Protein AF-A0A0H3MCR2-F1 (afdb_monomer)

Solvent-accessible surface area (backbone atoms only — not comparable to full-atom values): 17243 Å² total; per-residue (Å²): 108,69,68,57,48,56,52,48,44,42,72,76,43,46,87,84,36,50,66,71,59,47,30,53,50,47,30,53,44,28,32,31,41,16,11,50,4,45,40,29,58,51,33,76,79,52,77,67,32,35,26,46,19,29,37,29,34,61,28,56,76,67,43,48,93,57,34,78,59,40,45,67,66,28,30,58,78,34,63,92,38,93,69,8,50,68,62,37,42,48,54,60,54,38,57,33,34,38,91,46,32,64,62,45,52,50,49,11,40,48,26,21,60,78,39,1,49,59,47,41,53,52,51,53,51,51,48,34,65,70,78,29,40,51,81,75,46,64,31,65,88,55,40,50,44,34,55,51,21,46,51,47,50,50,51,50,60,50,49,49,53,52,52,30,47,74,71,70,47,41,61,60,55,53,51,25,48,53,52,25,33,54,55,41,58,50,52,74,45,54,38,44,62,84,83,60,86,69,94,64,67,84,56,94,88,61,59,65,62,57,54,46,48,73,54,31,30,29,33,28,75,83,78,44,67,77,61,16,26,30,61,49,40,36,35,19,42,30,33,41,41,52,70,46,63,83,62,43,37,55,66,52,23,54,73,45,36,66,61,52,46,59,53,36,46,77,74,72,46,80,82,73,78,62,42,37,41,76,84,51,38,45,60,53,49,45,48,56,72,44,66,37,75,13,53,63,26,59,78,65,70,46,54,74,68,54,36,67,68,30,70,66,42,48,49,50,45,52,52,48,30,51,32,8,39,69,32,46,63,56,96

Radius of gyration: 20.34 Å; Cα contacts (8 Å, |Δi|>4): 473; chains: 1; bounding box: 60×52×55 Å

InterPro domains:
  IPR005804 Fatty acid desaturase domain [PF00487] (14-245)

Secondary structure (DSSP, 8-state):
-HHHHHHHHHHH-TTTS-HHHHHHHHHHHHHHHHHHHHHHHHS---TTHHHHGGGGGGGSS--HHHHHHHIIIIITTSTTSTT-HHHHHHHTGGGS-HHHHHHHHHHHHHHIIIIIHHHHHHHHHHHHHHH-HHHHHSSHHHHHHHHHHHHHHHHHHHHHHHHHHHTT-HHHHHHHHHHHHHHHHHHHHHTB-TTS----S--TTS-HHHHHHHHB--EESSS-HHHHHHHTTT-TTHHHHHHSGGG--HHHHHHHHHHHHHHHHHTT---PPPEEIIIIIHHHHIIIIIHSPPHHHHHTT--HHHHHH-HHHHHHHHHHHHHHHTT----

Organism: Mycobacterium bovis (strain BCG / Pasteur 1173P2) (NCBI:txid410289)

Structure (mmCIF, N/CA/C/O backbone):
data_AF-A0A0H3MCR2-F1
#
_entry.id   AF-A0A0H3MCR2-F1
#
loop_
_atom_site.group_PDB
_atom_site.id
_atom_site.type_symbol
_atom_site.label_atom_id
_atom_site.label_alt_id
_atom_site.label_comp_id
_atom_site.label_asym_id
_atom_site.label_entity_id
_atom_site.label_seq_id
_atom_site.pdbx_PDB_ins_code
_atom_site.Cartn_x
_atom_site.Cartn_y
_atom_site.Cartn_z
_atom_site.occupancy
_atom_site.B_iso_or_equiv
_atom_site.auth_seq_id
_atom_site.auth_comp_id
_atom_site.auth_asym_id
_atom_site.auth_atom_id
_atom_site.pdbx_PDB_model_num
ATOM 1 N N . MET A 1 1 ? -14.294 11.089 -7.347 1.00 86.12 1 MET A N 1
ATOM 2 C CA . MET A 1 1 ? -15.773 11.054 -7.261 1.00 86.12 1 MET A CA 1
ATOM 3 C C . MET A 1 1 ? -16.285 9.682 -6.833 1.00 86.12 1 MET A C 1
ATOM 5 O O . MET A 1 1 ? -16.858 9.620 -5.757 1.00 86.12 1 MET A O 1
ATOM 9 N N . GLY A 1 2 ? -16.017 8.593 -7.571 1.00 93.31 2 GLY A N 1
ATOM 10 C CA . GLY A 1 2 ? -16.487 7.239 -7.202 1.00 93.31 2 GLY A CA 1
ATOM 11 C C . GLY A 1 2 ? -16.159 6.812 -5.763 1.00 93.31 2 GLY A C 1
ATOM 12 O O . GLY A 1 2 ? -17.029 6.326 -5.055 1.00 93.31 2 GLY A O 1
ATOM 13 N N . TYR A 1 3 ? -14.947 7.118 -5.292 1.00 95.06 3 TYR A N 1
ATOM 14 C CA . TYR A 1 3 ? -14.517 6.923 -3.901 1.00 95.06 3 TYR A CA 1
ATOM 15 C C . TYR A 1 3 ? -15.464 7.510 -2.841 1.00 95.06 3 TYR A C 1
ATOM 17 O O . TYR A 1 3 ? -15.784 6.845 -1.861 1.00 95.06 3 TYR A O 1
ATOM 25 N N . PHE A 1 4 ? -15.936 8.742 -3.037 1.00 96.31 4 PHE A N 1
ATOM 26 C CA . PHE A 1 4 ? -16.872 9.382 -2.110 1.00 96.31 4 PHE A CA 1
ATOM 27 C C . PHE A 1 4 ? -18.298 8.873 -2.311 1.00 96.31 4 PHE A C 1
ATOM 29 O O . PHE A 1 4 ? -19.017 8.690 -1.337 1.00 96.31 4 PHE A O 1
ATOM 36 N N . ALA A 1 5 ? -18.695 8.602 -3.558 1.00 95.69 5 ALA A N 1
ATOM 37 C CA . ALA A 1 5 ? -20.024 8.088 -3.871 1.00 95.69 5 ALA A CA 1
ATOM 38 C C . ALA A 1 5 ? -20.275 6.716 -3.225 1.00 95.69 5 ALA A C 1
ATOM 40 O O . ALA A 1 5 ? -21.316 6.526 -2.610 1.00 95.69 5 ALA A O 1
ATOM 41 N N . VAL A 1 6 ? -19.313 5.788 -3.286 1.00 96.44 6 VAL A N 1
ATOM 42 C CA . VAL A 1 6 ? -19.439 4.456 -2.660 1.00 96.44 6 VAL A CA 1
ATOM 43 C C . VAL A 1 6 ? -19.588 4.556 -1.142 1.00 96.44 6 VAL A C 1
ATOM 45 O O . VAL A 1 6 ? -20.432 3.873 -0.564 1.00 96.44 6 VAL A O 1
ATOM 48 N N . GLN A 1 7 ? -18.820 5.438 -0.498 1.00 96.00 7 GLN A N 1
ATOM 49 C CA . GLN A 1 7 ? -18.954 5.704 0.936 1.00 96.00 7 GLN A CA 1
ATOM 50 C C . GLN A 1 7 ? -20.302 6.350 1.273 1.00 96.00 7 GLN A C 1
ATOM 52 O O . GLN A 1 7 ? -20.968 5.913 2.205 1.00 96.00 7 GLN A O 1
ATOM 57 N N . GLY A 1 8 ? -20.735 7.338 0.486 1.00 95.00 8 GLY A N 1
ATOM 58 C CA . GLY A 1 8 ? -22.023 8.004 0.662 1.00 95.00 8 GLY A CA 1
ATOM 59 C C . GLY A 1 8 ? -23.205 7.047 0.520 1.00 95.00 8 GLY A C 1
ATOM 60 O O . GLY A 1 8 ? -24.064 7.025 1.391 1.00 95.00 8 GLY A O 1
ATOM 61 N N . VAL A 1 9 ? -23.217 6.202 -0.518 1.00 94.94 9 VAL A N 1
ATOM 62 C CA . VAL A 1 9 ? -24.255 5.173 -0.698 1.00 94.94 9 VAL A CA 1
ATOM 63 C C . VAL A 1 9 ? -24.275 4.227 0.499 1.00 94.94 9 VAL A C 1
ATOM 65 O O . VAL A 1 9 ? -25.346 3.969 1.034 1.00 94.94 9 VAL A O 1
ATOM 68 N N . ARG A 1 10 ? -23.108 3.760 0.970 1.00 95.31 10 ARG A N 1
ATOM 69 C CA . ARG A 1 10 ? -23.047 2.868 2.134 1.00 95.31 10 ARG A CA 1
ATOM 70 C C . ARG A 1 10 ? -23.610 3.511 3.403 1.00 95.31 10 ARG A C 1
ATOM 72 O O . ARG A 1 10 ? -24.287 2.823 4.154 1.00 95.31 10 ARG A O 1
ATOM 79 N N . LEU A 1 11 ? -23.322 4.790 3.635 1.00 94.94 11 LEU A N 1
ATOM 80 C CA . LEU A 1 11 ? -23.749 5.508 4.837 1.00 94.94 11 LEU A CA 1
ATOM 81 C C . LEU A 1 11 ? -25.223 5.937 4.796 1.00 94.94 11 LEU A C 1
ATOM 83 O O . LEU A 1 11 ? -25.862 5.983 5.841 1.00 94.94 11 LEU A O 1
ATOM 87 N N . VAL A 1 12 ? -25.754 6.277 3.618 1.00 94.81 12 VAL A N 1
ATOM 88 C CA . VAL A 1 12 ? -27.124 6.802 3.462 1.00 94.81 12 VAL A CA 1
ATOM 89 C C . VAL A 1 12 ? -28.137 5.687 3.228 1.00 94.81 12 VAL A C 1
ATOM 91 O O . VAL A 1 12 ? -29.220 5.724 3.799 1.00 94.81 12 VAL A O 1
ATOM 94 N N . GLU A 1 13 ? -27.791 4.697 2.405 1.00 92.06 13 GLU A N 1
ATOM 95 C CA . GLU A 1 13 ? -28.689 3.604 2.032 1.00 92.06 13 GLU A CA 1
ATOM 96 C C . GLU A 1 13 ? -27.943 2.254 2.059 1.00 92.06 13 GLU A C 1
ATOM 98 O O . GLU A 1 13 ? -27.587 1.692 1.014 1.00 92.06 13 GLU A O 1
ATOM 103 N N . PRO A 1 14 ? -27.680 1.696 3.260 1.00 88.19 14 PRO A N 1
ATOM 104 C CA . PRO A 1 14 ? -26.921 0.455 3.412 1.00 88.19 14 PRO A CA 1
ATOM 105 C C . PRO A 1 14 ? -27.537 -0.743 2.678 1.00 88.19 14 PRO A C 1
ATOM 107 O O . PRO A 1 14 ? -26.818 -1.694 2.367 1.00 88.19 14 PRO A O 1
ATOM 110 N N . SER A 1 15 ? -28.849 -0.719 2.403 1.00 89.25 15 SER A N 1
ATOM 111 C CA . SER A 1 15 ? -29.549 -1.807 1.711 1.00 89.25 15 SER A CA 1
ATOM 112 C C . SER A 1 15 ? -29.157 -1.926 0.232 1.00 89.25 15 SER A C 1
ATOM 114 O O . SER A 1 15 ? -29.161 -3.028 -0.314 1.00 89.25 15 SER A O 1
ATOM 116 N N . TRP A 1 16 ? -28.738 -0.823 -0.400 1.00 92.06 16 TRP A N 1
ATOM 117 C CA . TRP A 1 16 ? -28.285 -0.800 -1.797 1.00 92.06 16 TRP A CA 1
ATOM 118 C C . TRP A 1 16 ? -26.842 -1.278 -1.967 1.00 92.06 16 TRP A C 1
ATOM 120 O O . TRP A 1 16 ? -26.434 -1.648 -3.068 1.00 92.06 16 TRP A O 1
ATOM 130 N N . MET A 1 17 ? -26.056 -1.271 -0.889 1.00 92.56 17 MET A N 1
ATOM 131 C CA . MET A 1 17 ? -24.647 -1.650 -0.906 1.00 92.56 17 MET A CA 1
ATOM 132 C C . MET A 1 17 ? -24.369 -2.682 0.193 1.00 92.56 17 MET A C 1
ATOM 134 O O . MET A 1 17 ? -23.993 -2.312 1.317 1.00 92.56 17 MET A O 1
ATOM 138 N N . PRO A 1 18 ? -24.516 -3.988 -0.111 1.00 93.19 18 PRO A N 1
ATOM 139 C CA . PRO A 1 18 ? -24.176 -5.023 0.848 1.00 93.19 18 PRO A CA 1
ATOM 140 C C . PRO A 1 18 ? -22.694 -4.930 1.222 1.00 93.19 18 PRO A C 1
ATOM 142 O O . PRO A 1 18 ? -21.847 -4.517 0.426 1.00 93.19 18 PRO A O 1
ATOM 145 N N . LEU A 1 19 ? -22.375 -5.337 2.451 1.00 94.88 19 LEU A N 1
ATOM 146 C CA . LEU A 1 19 ? -21.058 -5.135 3.060 1.00 94.88 19 LEU A CA 1
ATOM 147 C C . LEU A 1 19 ? -19.896 -5.644 2.193 1.00 94.88 19 LEU A C 1
ATOM 149 O O . LEU A 1 19 ? -18.894 -4.953 2.035 1.00 94.88 19 LEU A O 1
ATOM 153 N N . TRP A 1 20 ? -20.034 -6.831 1.602 1.00 95.56 20 TRP A N 1
ATOM 154 C CA . TRP A 1 20 ? -18.996 -7.411 0.749 1.00 95.56 20 TRP A CA 1
ATOM 155 C C . TRP A 1 20 ? -18.747 -6.567 -0.512 1.00 95.56 20 TRP A C 1
ATOM 157 O O . TRP A 1 20 ? -17.595 -6.362 -0.890 1.00 95.56 20 TRP A O 1
ATOM 167 N N . ALA A 1 21 ? -19.804 -6.026 -1.128 1.00 95.62 21 ALA A N 1
ATOM 168 C CA . ALA A 1 21 ? -19.697 -5.203 -2.330 1.00 95.62 21 ALA A CA 1
ATOM 169 C C . ALA A 1 21 ? -19.023 -3.868 -2.006 1.00 95.62 21 ALA A C 1
ATOM 171 O O . ALA A 1 21 ? -18.131 -3.435 -2.735 1.00 95.62 21 ALA A O 1
ATOM 172 N N . PHE A 1 22 ? -19.378 -3.270 -0.863 1.00 96.94 22 PHE A N 1
ATOM 173 C CA . PHE A 1 22 ? -18.709 -2.081 -0.345 1.00 96.94 22 PHE A CA 1
ATOM 174 C C . PHE A 1 22 ? -17.206 -2.315 -0.149 1.00 96.94 22 PHE A C 1
ATOM 176 O O . PHE A 1 22 ? -16.395 -1.527 -0.632 1.00 96.94 22 PHE A O 1
ATOM 183 N N . VAL A 1 23 ? -16.822 -3.405 0.524 1.00 97.31 23 VAL A N 1
ATOM 184 C CA . VAL A 1 23 ? -15.411 -3.720 0.796 1.00 97.31 23 VAL A CA 1
ATOM 185 C C . VAL A 1 23 ? -14.629 -3.899 -0.506 1.00 97.31 23 VAL A C 1
ATOM 187 O O . VAL A 1 23 ? -13.577 -3.283 -0.660 1.00 97.31 23 VAL A O 1
ATOM 190 N N . ILE A 1 24 ? -15.150 -4.672 -1.466 1.00 95.31 24 ILE A N 1
ATOM 191 C CA . ILE A 1 24 ? -14.499 -4.870 -2.772 1.00 95.31 24 ILE A CA 1
ATOM 192 C C . ILE A 1 24 ? -14.347 -3.536 -3.510 1.00 95.31 24 ILE A C 1
ATOM 194 O O . ILE A 1 24 ? -13.258 -3.215 -3.986 1.00 95.31 24 ILE A O 1
ATOM 198 N N . ALA A 1 25 ? -15.412 -2.733 -3.572 1.00 95.81 25 ALA A N 1
ATOM 199 C CA . ALA A 1 25 ? -15.375 -1.434 -4.233 1.00 95.81 25 ALA A CA 1
ATOM 200 C C . ALA A 1 25 ? -14.338 -0.501 -3.591 1.00 95.81 25 ALA A C 1
ATOM 202 O O . ALA A 1 25 ? -13.566 0.140 -4.303 1.00 95.81 25 ALA A O 1
ATOM 203 N N . MET A 1 26 ? -14.269 -0.458 -2.257 1.00 96.62 26 MET A N 1
ATOM 204 C CA . MET A 1 26 ? -13.289 0.358 -1.540 1.00 96.62 26 MET A CA 1
ATOM 205 C C . MET A 1 26 ? -11.853 -0.102 -1.784 1.00 96.62 26 MET A C 1
ATOM 207 O O . MET A 1 26 ? -10.999 0.753 -2.013 1.00 96.62 26 MET A O 1
ATOM 211 N N . VAL A 1 27 ? -11.588 -1.413 -1.813 1.00 94.12 27 VAL A N 1
ATOM 212 C CA . VAL A 1 27 ? -10.265 -1.949 -2.172 1.00 94.12 27 VAL A CA 1
ATOM 213 C C . VAL A 1 27 ? -9.873 -1.484 -3.575 1.00 94.12 27 VAL A C 1
ATOM 215 O O . VAL A 1 27 ? -8.826 -0.865 -3.738 1.00 94.12 27 VAL A O 1
ATOM 218 N N . LEU A 1 28 ? -10.736 -1.684 -4.578 1.00 92.50 28 LEU A N 1
ATOM 219 C CA . LEU A 1 28 ? -10.454 -1.294 -5.966 1.00 92.50 28 LEU A CA 1
ATOM 220 C C . LEU A 1 28 ? -10.228 0.216 -6.114 1.00 92.50 28 LEU A C 1
ATOM 222 O O . LEU A 1 28 ? -9.289 0.648 -6.789 1.00 92.50 28 LEU A O 1
ATOM 226 N N . LEU A 1 29 ? -11.071 1.030 -5.475 1.00 94.19 29 LEU A N 1
ATOM 227 C CA . LEU A 1 29 ? -10.990 2.489 -5.546 1.00 94.19 29 LEU A CA 1
ATOM 228 C C . LEU A 1 29 ? -9.734 3.016 -4.849 1.00 94.19 29 LEU A C 1
ATOM 230 O O . LEU A 1 29 ? -9.061 3.885 -5.401 1.00 94.19 29 LEU A O 1
ATOM 234 N N . ARG A 1 30 ? -9.380 2.481 -3.675 1.00 92.88 30 ARG A N 1
ATOM 235 C CA . ARG A 1 30 ? -8.148 2.858 -2.969 1.00 92.88 30 ARG A CA 1
ATOM 236 C C . ARG A 1 30 ? -6.904 2.406 -3.718 1.00 92.88 30 ARG A C 1
ATOM 238 O O . ARG A 1 30 ? -6.002 3.221 -3.876 1.00 92.88 30 ARG A O 1
ATOM 245 N N . SER A 1 31 ? -6.871 1.180 -4.240 1.00 88.62 31 SER A N 1
ATOM 246 C CA . SER A 1 31 ? -5.765 0.698 -5.080 1.00 88.62 31 SER A CA 1
ATOM 247 C C . SER A 1 31 ? -5.585 1.571 -6.320 1.00 88.62 31 SER A C 1
ATOM 249 O O . SER A 1 31 ? -4.467 1.981 -6.618 1.00 88.62 31 SER A O 1
ATOM 251 N N . SER A 1 32 ? -6.680 1.957 -6.981 1.00 88.75 32 SER A N 1
ATOM 252 C CA . SER A 1 32 ? -6.636 2.843 -8.151 1.00 88.75 32 SER A CA 1
ATOM 253 C C . SER A 1 32 ? -6.122 4.245 -7.805 1.00 88.75 32 SER A C 1
ATOM 255 O O . SER A 1 32 ? -5.296 4.804 -8.528 1.00 88.75 32 SER A O 1
ATOM 257 N N . LEU A 1 33 ? -6.577 4.825 -6.687 1.00 90.94 33 LEU A N 1
ATOM 258 C CA . LEU A 1 33 ? -6.102 6.130 -6.216 1.00 90.94 33 LEU A CA 1
ATOM 259 C C . LEU A 1 33 ? -4.638 6.082 -5.771 1.00 90.94 33 LEU A C 1
ATOM 261 O O . LEU A 1 33 ? -3.888 7.016 -6.049 1.00 90.94 33 LEU A O 1
ATOM 265 N N . ALA A 1 34 ? -4.218 4.986 -5.141 1.00 87.75 34 ALA A N 1
ATOM 266 C CA . ALA A 1 34 ? -2.824 4.756 -4.810 1.00 87.75 34 ALA A CA 1
ATOM 267 C C . ALA A 1 34 ? -1.977 4.609 -6.080 1.00 87.75 34 ALA A C 1
ATOM 269 O O . ALA A 1 34 ? -0.910 5.207 -6.166 1.00 87.75 34 ALA A O 1
ATOM 270 N N . GLY A 1 35 ? -2.476 3.916 -7.107 1.00 83.06 35 GLY A N 1
ATOM 271 C CA . GLY A 1 35 ? -1.835 3.848 -8.418 1.00 83.06 35 GLY A CA 1
ATOM 272 C C . GLY A 1 35 ? -1.676 5.210 -9.082 1.00 83.06 35 GLY A C 1
ATOM 273 O O . GLY A 1 35 ? -0.606 5.521 -9.601 1.00 83.06 35 GLY A O 1
ATOM 274 N N . PHE A 1 36 ? -2.689 6.072 -8.988 1.00 86.44 36 PHE A N 1
ATOM 275 C CA . PHE A 1 36 ? -2.566 7.464 -9.418 1.00 86.44 36 PHE A CA 1
ATOM 276 C C . PHE A 1 36 ? -1.539 8.248 -8.583 1.00 86.44 36 PHE A C 1
ATOM 278 O O . PHE A 1 36 ? -0.740 8.996 -9.144 1.00 86.44 36 PHE A O 1
ATOM 285 N N . GLY A 1 37 ? -1.517 8.061 -7.262 1.00 86.25 37 GLY A N 1
ATOM 286 C CA . GLY A 1 37 ? -0.509 8.657 -6.384 1.00 86.25 37 GLY A CA 1
ATOM 287 C C . GLY A 1 37 ? 0.912 8.232 -6.758 1.00 86.25 37 GLY A C 1
ATOM 288 O O . GLY A 1 37 ? 1.789 9.083 -6.892 1.00 86.25 37 GLY A O 1
ATOM 289 N N . HIS A 1 38 ? 1.121 6.942 -7.028 1.00 82.56 38 HIS A N 1
ATOM 290 C CA . HIS A 1 38 ? 2.388 6.397 -7.516 1.00 82.56 38 HIS A CA 1
ATOM 291 C C . HIS A 1 38 ? 2.775 6.980 -8.878 1.00 82.56 38 HIS A C 1
ATOM 293 O O . HIS A 1 38 ? 3.906 7.421 -9.064 1.00 82.56 38 HIS A O 1
ATOM 299 N N . TYR A 1 39 ? 1.825 7.088 -9.808 1.00 81.44 39 TYR A N 1
ATOM 300 C CA . TYR A 1 39 ? 2.047 7.797 -11.066 1.00 81.44 39 TYR A CA 1
ATOM 301 C C . TYR A 1 39 ? 2.506 9.243 -10.821 1.00 81.44 39 TYR A C 1
ATOM 303 O O . TYR A 1 39 ? 3.513 9.672 -11.381 1.00 81.44 39 TYR A O 1
ATOM 311 N N . ALA A 1 40 ? 1.820 9.986 -9.948 1.00 83.75 40 ALA A N 1
ATOM 312 C CA . ALA A 1 40 ? 2.164 11.366 -9.620 1.00 83.75 40 ALA A CA 1
ATOM 313 C C . ALA A 1 40 ? 3.531 11.504 -8.921 1.00 83.75 40 ALA A C 1
ATOM 315 O O . ALA A 1 40 ? 4.198 12.516 -9.141 1.00 83.75 40 ALA A O 1
ATOM 316 N N . LEU A 1 41 ? 3.975 10.508 -8.139 1.00 79.12 41 LEU A N 1
ATOM 317 C CA . LEU A 1 41 ? 5.328 10.450 -7.558 1.00 79.12 41 LEU A CA 1
ATOM 318 C C . LEU A 1 41 ? 6.410 10.425 -8.644 1.00 79.12 41 LEU A C 1
ATOM 320 O O . LEU A 1 41 ? 7.396 11.152 -8.548 1.00 79.12 41 LEU A O 1
ATOM 324 N N . HIS A 1 42 ? 6.189 9.668 -9.717 1.00 77.81 42 HIS A N 1
ATOM 325 C CA . HIS A 1 42 ? 7.137 9.568 -10.830 1.00 77.81 42 HIS A CA 1
ATOM 326 C C . HIS A 1 42 ? 7.118 10.770 -11.777 1.00 77.81 42 HIS A C 1
ATOM 328 O O . HIS A 1 42 ? 8.021 10.945 -12.597 1.00 77.81 42 HIS A O 1
ATOM 334 N N . ARG A 1 43 ? 6.104 11.638 -11.700 1.00 80.25 43 ARG A N 1
ATOM 335 C CA . ARG A 1 43 ? 6.074 12.877 -12.490 1.00 80.25 43 ARG A CA 1
ATOM 336 C C . ARG A 1 43 ? 7.026 13.917 -11.912 1.00 80.25 43 ARG A C 1
ATOM 338 O O . ARG A 1 43 ? 7.416 13.888 -10.749 1.00 80.25 43 ARG A O 1
ATOM 345 N N . ALA A 1 44 ? 7.349 14.914 -12.737 1.00 80.81 44 ALA A N 1
ATOM 346 C CA . ALA A 1 44 ? 8.008 16.112 -12.238 1.00 80.81 44 ALA A CA 1
ATOM 347 C C . ALA A 1 44 ? 7.169 16.705 -11.093 1.00 80.81 44 ALA A C 1
ATOM 349 O O . ALA A 1 44 ? 5.989 17.028 -11.281 1.00 80.81 44 ALA A O 1
ATOM 350 N N . GLN A 1 45 ? 7.793 16.846 -9.923 1.00 79.75 45 GLN A N 1
ATOM 351 C CA . GLN A 1 45 ? 7.173 17.360 -8.706 1.00 79.75 45 GLN A CA 1
ATOM 352 C C . GLN A 1 45 ? 6.957 18.876 -8.835 1.00 79.75 45 GLN A C 1
ATOM 354 O O . GLN A 1 45 ? 7.692 19.680 -8.271 1.00 79.75 45 GLN A O 1
ATOM 359 N N . ARG A 1 46 ? 5.970 19.280 -9.643 1.00 80.25 46 ARG A N 1
ATOM 360 C CA . ARG A 1 46 ? 5.568 20.671 -9.903 1.00 80.25 46 ARG A CA 1
ATOM 361 C C . ARG A 1 46 ? 4.051 20.811 -9.766 1.00 80.25 46 ARG A C 1
ATOM 363 O O . ARG A 1 46 ? 3.306 19.907 -10.138 1.00 80.25 46 ARG A O 1
ATOM 370 N N . GLY A 1 47 ? 3.602 21.961 -9.260 1.00 82.69 47 GLY A N 1
ATOM 371 C CA . GLY A 1 47 ? 2.176 22.272 -9.119 1.00 82.69 47 GLY A CA 1
ATOM 372 C C . GLY A 1 47 ? 1.416 21.226 -8.295 1.00 82.69 47 GLY A C 1
ATOM 373 O O . GLY A 1 47 ? 1.874 20.821 -7.227 1.00 82.69 47 GLY A O 1
ATOM 374 N N . LEU A 1 48 ? 0.266 20.781 -8.815 1.00 84.75 48 LEU A N 1
ATOM 375 C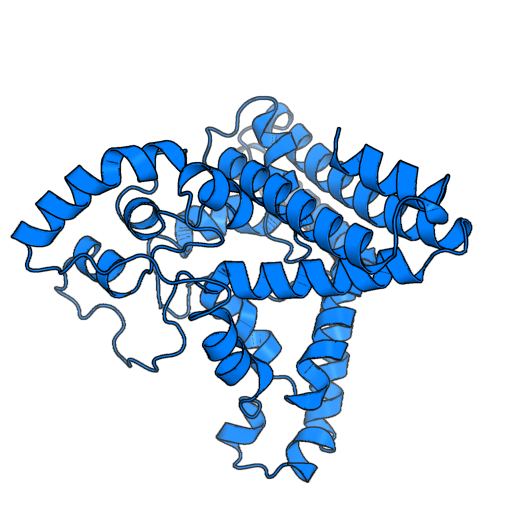 CA . LEU A 1 48 ? -0.647 19.862 -8.128 1.00 84.75 48 LEU A CA 1
ATOM 376 C C . LEU A 1 48 ? -0.098 18.439 -7.944 1.00 84.75 48 LEU A C 1
ATOM 378 O O . LEU A 1 48 ? -0.552 17.742 -7.040 1.00 84.75 48 LEU A O 1
ATOM 382 N N . ASN A 1 49 ? 0.911 18.013 -8.715 1.00 83.69 49 ASN A N 1
ATOM 383 C CA . ASN A 1 49 ? 1.515 16.684 -8.537 1.00 83.69 49 ASN A CA 1
ATOM 384 C C . ASN A 1 49 ? 2.083 16.500 -7.123 1.00 83.69 49 ASN A C 1
ATOM 386 O O . ASN A 1 49 ? 1.985 15.413 -6.566 1.00 83.69 49 ASN A O 1
ATOM 390 N N . ARG A 1 50 ? 2.593 17.577 -6.507 1.00 83.44 50 ARG A N 1
ATOM 391 C CA . ARG A 1 50 ? 3.101 17.560 -5.124 1.00 83.44 50 ARG A CA 1
ATOM 392 C C . ARG A 1 50 ? 2.019 17.337 -4.074 1.00 83.44 50 ARG A C 1
ATOM 394 O O . ARG A 1 50 ? 2.327 16.910 -2.971 1.00 83.44 50 ARG A O 1
ATOM 401 N N . VAL A 1 51 ? 0.775 17.674 -4.401 1.00 86.81 51 VAL A N 1
ATOM 402 C CA . VAL A 1 51 ? -0.377 17.405 -3.538 1.00 86.81 51 VAL A CA 1
ATOM 403 C C . VAL A 1 51 ? -0.830 15.969 -3.771 1.00 86.81 51 VAL A C 1
ATOM 405 O O . VAL A 1 51 ? -0.967 15.199 -2.825 1.00 86.81 51 VAL A O 1
ATOM 408 N N . PHE A 1 52 ? -1.020 15.604 -5.039 1.00 87.56 52 PHE A N 1
ATOM 409 C CA . PHE A 1 52 ? -1.638 14.346 -5.442 1.00 87.56 52 PHE A CA 1
ATOM 410 C C . PHE A 1 52 ? -0.759 13.108 -5.282 1.00 87.56 52 PHE A C 1
ATOM 412 O O . PHE A 1 52 ? -1.301 12.015 -5.150 1.00 87.56 52 PHE A O 1
ATOM 419 N N . ASN A 1 53 ? 0.564 13.252 -5.223 1.00 85.25 53 ASN A N 1
ATOM 420 C CA . ASN A 1 53 ? 1.462 12.138 -4.917 1.00 85.25 53 ASN A CA 1
ATOM 421 C C . ASN A 1 53 ? 1.144 11.479 -3.554 1.00 85.25 53 ASN A C 1
ATOM 423 O O . ASN A 1 53 ? 1.296 10.271 -3.392 1.00 85.25 53 ASN A O 1
ATOM 427 N N . ASN A 1 54 ? 0.579 12.243 -2.612 1.00 87.62 54 ASN A N 1
ATOM 428 C CA . ASN A 1 54 ? 0.136 11.754 -1.310 1.00 87.62 54 ASN A CA 1
ATOM 429 C C . ASN A 1 54 ? -1.062 10.804 -1.399 1.00 87.62 54 ASN A C 1
ATOM 431 O O . ASN A 1 54 ? -1.307 10.061 -0.455 1.00 87.62 54 ASN A O 1
ATOM 435 N N . ALA A 1 55 ? -1.781 10.758 -2.528 1.00 90.06 55 ALA A N 1
ATOM 436 C CA . ALA A 1 55 ? -2.818 9.752 -2.750 1.00 90.06 55 ALA A CA 1
ATOM 437 C C . ALA A 1 55 ? -2.262 8.320 -2.679 1.00 90.06 55 ALA A C 1
ATOM 439 O O . ALA A 1 55 ? -3.026 7.386 -2.448 1.00 90.06 55 ALA A O 1
ATOM 440 N N . PHE A 1 56 ? -0.939 8.144 -2.808 1.00 86.69 56 PHE A N 1
ATOM 441 C CA . PHE A 1 56 ? -0.289 6.852 -2.620 1.00 86.69 56 PHE A CA 1
ATOM 442 C C . PHE A 1 56 ? -0.532 6.269 -1.221 1.00 86.69 56 PHE A C 1
ATOM 444 O O . PHE A 1 56 ? -0.684 5.060 -1.088 1.00 86.69 56 PHE A O 1
ATOM 451 N N . ASP A 1 57 ? -0.695 7.114 -0.199 1.00 88.06 57 ASP A N 1
ATOM 452 C CA . ASP A 1 57 ? -0.936 6.686 1.185 1.00 88.06 57 ASP A CA 1
ATOM 453 C C . ASP A 1 57 ? -2.357 6.165 1.447 1.00 88.06 57 ASP A C 1
ATOM 455 O O . ASP A 1 57 ? -2.624 5.596 2.509 1.00 88.06 57 ASP A O 1
ATOM 459 N N . LEU A 1 58 ? -3.271 6.273 0.475 1.00 91.00 58 LEU A N 1
ATOM 460 C CA . LEU A 1 58 ? -4.620 5.700 0.580 1.00 91.00 58 LEU A CA 1
ATOM 461 C C . LEU A 1 58 ? -4.624 4.165 0.628 1.00 91.00 58 LEU A C 1
ATOM 463 O O . LEU A 1 58 ? -5.660 3.578 0.943 1.00 91.00 58 LEU A O 1
ATOM 467 N N . ASN A 1 59 ? -3.481 3.533 0.348 1.00 86.25 59 ASN A N 1
ATOM 468 C CA . ASN A 1 59 ? -3.252 2.096 0.468 1.00 86.25 59 ASN A CA 1
ATOM 469 C C . ASN A 1 59 ? -2.943 1.621 1.905 1.00 86.25 59 ASN A C 1
ATOM 471 O O . ASN A 1 59 ? -2.771 0.425 2.125 1.00 86.25 59 ASN A O 1
ATOM 475 N N . TYR A 1 60 ? -2.844 2.541 2.875 1.00 86.31 60 TYR A N 1
ATOM 476 C CA . TYR A 1 60 ? -2.487 2.295 4.281 1.00 86.31 60 TYR A CA 1
ATOM 477 C C . TYR A 1 60 ? -1.072 1.754 4.547 1.00 86.31 60 TYR A C 1
ATOM 479 O O . TYR A 1 60 ? -0.691 1.608 5.709 1.00 86.31 60 TYR A O 1
ATOM 487 N N . VAL A 1 61 ? -0.252 1.506 3.524 1.00 74.06 61 VAL A N 1
ATOM 488 C CA . VAL A 1 61 ? 1.136 1.047 3.692 1.00 74.06 61 VAL A CA 1
ATOM 489 C C . VAL A 1 61 ? 2.050 2.203 4.132 1.00 74.06 61 VAL A C 1
ATOM 491 O O . VAL A 1 61 ? 3.007 1.939 4.861 1.00 74.06 61 VAL A O 1
ATOM 494 N N . ALA A 1 62 ? 1.657 3.455 3.844 1.00 60.12 62 ALA A N 1
ATOM 495 C CA . ALA A 1 62 ? 2.316 4.715 4.215 1.00 60.12 62 ALA A CA 1
ATOM 496 C C . ALA A 1 62 ? 3.693 4.885 3.563 1.00 60.12 62 ALA A C 1
ATOM 498 O O . ALA A 1 62 ? 4.732 4.655 4.180 1.00 60.12 62 ALA A O 1
ATOM 499 N N . LEU A 1 63 ? 3.682 5.266 2.291 1.00 60.94 63 LEU A N 1
ATOM 500 C CA . LEU A 1 63 ? 4.865 5.315 1.449 1.00 60.94 63 LEU A CA 1
ATOM 501 C C . LEU A 1 63 ? 5.183 6.737 0.973 1.00 60.94 63 LEU A C 1
ATOM 503 O O . LEU A 1 63 ? 6.357 7.020 0.777 1.00 60.94 63 LEU A O 1
ATOM 507 N N . SER A 1 64 ? 4.235 7.667 0.819 1.00 57.53 64 SER A N 1
ATOM 508 C CA . SER A 1 64 ? 4.483 8.941 0.111 1.00 57.53 64 SER A CA 1
ATOM 509 C C . SER A 1 64 ? 5.534 9.843 0.775 1.00 57.53 64 SER A C 1
ATOM 511 O O . SER A 1 64 ? 6.327 10.466 0.073 1.00 57.53 64 SER A O 1
ATOM 513 N N . LEU A 1 65 ? 5.589 9.869 2.111 1.00 57.97 65 LEU A N 1
ATOM 514 C CA . LEU A 1 65 ? 6.571 10.645 2.888 1.00 57.97 65 LEU A CA 1
ATOM 515 C C . LEU A 1 65 ? 7.984 10.040 2.871 1.00 57.97 65 LEU A C 1
ATOM 517 O O . LEU A 1 65 ? 8.950 10.750 3.122 1.00 57.97 65 LEU A O 1
ATOM 521 N N . VAL A 1 66 ? 8.110 8.738 2.595 1.00 52.50 66 VAL A N 1
ATOM 522 C CA . VAL A 1 66 ? 9.395 8.010 2.566 1.00 52.50 66 VAL A CA 1
ATOM 523 C C . VAL A 1 66 ? 9.886 7.801 1.123 1.00 52.50 66 VAL A C 1
ATOM 525 O O . VAL A 1 66 ? 11.084 7.703 0.867 1.00 52.50 66 VAL A O 1
ATOM 528 N N . THR A 1 67 ? 8.971 7.746 0.152 1.00 50.53 67 THR A N 1
ATOM 529 C CA . THR A 1 67 ? 9.256 7.289 -1.219 1.00 50.53 67 THR A CA 1
ATOM 530 C C . THR A 1 67 ? 9.766 8.355 -2.172 1.00 50.53 67 THR A C 1
ATOM 532 O O . THR A 1 67 ? 10.376 7.965 -3.165 1.00 50.53 67 THR A O 1
ATOM 535 N N . ALA A 1 68 ? 9.591 9.654 -1.896 1.00 49.53 68 ALA A N 1
ATOM 536 C CA . ALA A 1 68 ? 10.153 10.690 -2.769 1.00 49.53 68 ALA A CA 1
ATOM 537 C C . ALA A 1 68 ? 11.673 10.502 -2.958 1.00 49.53 68 ALA A C 1
ATOM 539 O O . ALA A 1 68 ? 12.146 10.560 -4.092 1.00 49.53 68 ALA A O 1
ATOM 540 N N . ASP A 1 69 ? 12.379 10.132 -1.883 1.00 50.09 69 ASP A N 1
ATOM 541 C CA . ASP A 1 69 ? 13.806 9.803 -1.923 1.00 50.09 69 ASP A CA 1
ATOM 542 C C . ASP A 1 69 ? 14.046 8.280 -1.967 1.00 50.09 69 ASP A C 1
ATOM 544 O O . ASP A 1 69 ? 14.811 7.804 -2.797 1.00 50.09 69 ASP A O 1
ATOM 548 N N . GLY A 1 70 ? 13.349 7.465 -1.163 1.00 50.75 70 GLY A N 1
ATOM 549 C CA . GLY A 1 70 ? 13.644 6.026 -1.056 1.00 50.75 70 GLY A CA 1
ATOM 550 C C . GLY A 1 70 ? 13.224 5.156 -2.253 1.00 50.75 70 GLY A C 1
ATOM 551 O O . GLY A 1 70 ? 13.913 4.197 -2.589 1.00 50.75 70 GLY A O 1
ATOM 552 N N . HIS A 1 71 ? 12.115 5.463 -2.936 1.00 63.69 71 HIS A N 1
ATOM 553 C CA . HIS A 1 71 ? 11.657 4.637 -4.069 1.00 63.69 71 HIS A CA 1
ATOM 554 C C . HIS A 1 71 ? 12.514 4.880 -5.312 1.00 63.69 71 HIS A C 1
ATOM 556 O O . HIS A 1 71 ? 12.969 3.939 -5.948 1.00 63.69 71 HIS A O 1
ATOM 562 N N . THR A 1 72 ? 12.812 6.136 -5.636 1.00 56.66 72 THR A N 1
ATOM 563 C CA . THR A 1 72 ? 13.624 6.429 -6.826 1.00 56.66 72 THR A CA 1
ATOM 564 C C . THR A 1 72 ? 15.113 6.162 -6.594 1.00 56.66 72 THR A C 1
ATOM 566 O O . THR A 1 72 ? 15.783 5.678 -7.502 1.00 56.66 72 THR A O 1
ATOM 569 N N . LEU A 1 73 ? 15.633 6.452 -5.390 1.00 51.12 73 LEU A N 1
ATOM 570 C CA . LEU A 1 73 ? 17.076 6.405 -5.111 1.00 51.12 73 LEU A CA 1
ATOM 571 C C . LEU A 1 73 ? 17.555 5.094 -4.481 1.00 51.12 73 LEU A C 1
ATOM 573 O O . LEU A 1 73 ? 18.744 4.810 -4.564 1.00 51.12 73 LEU A O 1
ATOM 577 N N . LEU A 1 74 ? 16.676 4.305 -3.850 1.00 53.38 74 LEU A N 1
ATOM 578 C CA . LEU A 1 74 ? 17.078 3.059 -3.180 1.00 53.38 74 LEU A CA 1
ATOM 579 C C . LEU A 1 74 ? 16.437 1.815 -3.799 1.00 53.38 74 LEU A C 1
ATOM 581 O O . LEU A 1 74 ? 17.107 0.794 -3.908 1.00 53.38 74 LEU A O 1
ATOM 585 N N . HIS A 1 75 ? 15.175 1.889 -4.237 1.00 68.19 75 HIS A N 1
ATOM 586 C CA . HIS A 1 75 ? 14.497 0.724 -4.812 1.00 68.19 75 HIS A CA 1
ATOM 587 C C . HIS A 1 75 ? 15.021 0.360 -6.205 1.00 68.19 75 HIS A C 1
ATOM 589 O O . HIS A 1 75 ? 15.373 -0.789 -6.420 1.00 68.19 75 HIS A O 1
ATOM 595 N N . HIS A 1 76 ? 15.088 1.313 -7.140 1.00 68.12 76 HIS A N 1
ATOM 596 C CA . HIS A 1 76 ? 15.538 1.024 -8.510 1.00 68.12 76 HIS A CA 1
ATOM 597 C C . HIS A 1 76 ? 17.035 0.692 -8.625 1.00 68.12 76 HIS A C 1
ATOM 599 O O . HIS A 1 76 ? 17.372 -0.216 -9.379 1.00 68.12 76 HIS A O 1
ATOM 605 N N . PRO A 1 77 ? 17.953 1.368 -7.903 1.00 59.94 77 PRO A N 1
ATOM 606 C CA . PRO A 1 77 ? 19.379 1.070 -8.045 1.00 59.94 77 PRO A CA 1
ATOM 607 C C . PRO A 1 77 ? 19.837 -0.180 -7.284 1.00 59.94 77 PRO A C 1
ATOM 609 O O . PRO A 1 77 ? 20.833 -0.779 -7.673 1.00 59.94 77 PRO A O 1
ATOM 612 N N . TYR A 1 78 ? 19.137 -0.568 -6.210 1.00 57.56 78 TYR A N 1
ATOM 613 C CA . TYR A 1 78 ? 19.571 -1.632 -5.297 1.00 57.56 78 TYR A CA 1
ATOM 614 C C . TYR A 1 78 ? 18.508 -2.718 -5.076 1.00 57.56 78 TYR A C 1
ATOM 616 O O . TYR A 1 78 ? 18.395 -3.250 -3.965 1.00 57.56 78 TYR A O 1
ATOM 624 N N . THR A 1 79 ? 17.725 -3.042 -6.109 1.00 57.22 79 THR A N 1
ATOM 625 C CA . THR A 1 79 ? 16.755 -4.152 -6.115 1.00 57.22 79 THR A CA 1
ATOM 626 C C . THR A 1 79 ? 17.362 -5.419 -5.491 1.00 57.22 79 THR A C 1
ATOM 628 O O . THR A 1 79 ? 18.533 -5.716 -5.701 1.00 57.22 79 THR A O 1
ATOM 631 N N . GLN A 1 80 ? 16.590 -6.143 -4.670 1.00 56.03 80 GLN A N 1
ATOM 632 C CA . GLN A 1 80 ? 17.004 -7.369 -3.944 1.00 56.03 80 GLN A CA 1
ATOM 633 C C . GLN A 1 80 ? 18.047 -7.202 -2.818 1.00 56.03 80 GLN A C 1
ATOM 635 O O . GLN A 1 80 ? 18.200 -8.113 -1.991 1.00 56.03 80 GLN A O 1
ATOM 640 N N . SER A 1 81 ? 18.706 -6.047 -2.694 1.00 55.72 81 SER A N 1
ATOM 641 C CA . SER A 1 81 ? 19.657 -5.778 -1.606 1.00 55.72 81 SER A CA 1
ATOM 642 C C . SER A 1 81 ? 18.972 -5.573 -0.243 1.00 55.72 81 SER A C 1
ATOM 644 O O . SER A 1 81 ? 17.755 -5.417 -0.140 1.00 55.72 81 SER A O 1
ATOM 646 N N . GLU A 1 82 ? 19.756 -5.523 0.840 1.00 52.88 82 GLU A N 1
ATOM 647 C CA . GLU A 1 82 ? 19.255 -5.132 2.172 1.00 52.88 82 GLU A CA 1
ATOM 648 C C . GLU A 1 82 ? 18.771 -3.672 2.235 1.00 52.88 82 GLU A C 1
ATOM 650 O O . GLU A 1 82 ? 18.023 -3.302 3.141 1.00 52.88 82 GLU A O 1
ATOM 655 N N . VAL A 1 83 ? 19.177 -2.849 1.266 1.00 51.22 83 VAL A N 1
ATOM 656 C CA . VAL A 1 83 ? 18.791 -1.439 1.144 1.00 51.22 83 VAL A CA 1
ATOM 657 C C . VAL A 1 83 ? 17.486 -1.290 0.349 1.00 51.22 83 VAL A C 1
ATOM 659 O O . VAL A 1 83 ? 16.854 -0.234 0.402 1.00 51.22 83 VAL A O 1
ATOM 662 N N . ASP A 1 84 ? 17.024 -2.354 -0.325 1.00 57.03 84 ASP A N 1
ATOM 663 C CA . ASP A 1 84 ? 15.746 -2.355 -1.033 1.00 57.03 84 ASP A CA 1
ATOM 664 C C . ASP A 1 84 ? 14.589 -2.143 -0.048 1.00 57.03 84 ASP A C 1
ATOM 666 O O . ASP A 1 84 ? 14.226 -2.996 0.775 1.00 57.03 84 ASP A O 1
ATOM 670 N N . ILE A 1 85 ? 13.961 -0.978 -0.179 1.00 58.50 85 ILE A N 1
ATOM 671 C CA . ILE A 1 85 ? 12.867 -0.548 0.674 1.00 58.50 85 ILE A CA 1
ATOM 672 C C . ILE A 1 85 ? 11.683 -1.525 0.644 1.00 58.50 85 ILE A C 1
ATOM 674 O O . ILE A 1 85 ? 11.027 -1.720 1.668 1.00 58.50 85 ILE A O 1
ATOM 678 N N . LYS A 1 86 ? 11.435 -2.209 -0.485 1.00 63.16 86 LYS A N 1
ATOM 679 C CA . LYS A 1 86 ? 10.336 -3.178 -0.609 1.00 63.16 86 LYS A CA 1
ATOM 680 C C . LYS A 1 86 ? 10.607 -4.471 0.154 1.00 63.16 86 LYS A C 1
ATOM 682 O O . LYS A 1 86 ? 9.680 -5.018 0.754 1.00 63.16 86 LYS A O 1
ATOM 687 N N . LYS A 1 87 ? 11.864 -4.916 0.212 1.00 64.75 87 LYS A N 1
ATOM 688 C CA . LYS A 1 87 ? 12.287 -6.058 1.040 1.00 64.75 87 LYS A CA 1
ATOM 689 C C . LYS A 1 87 ? 12.112 -5.743 2.530 1.00 64.75 87 LYS A C 1
ATOM 691 O O . LYS A 1 87 ? 11.680 -6.588 3.318 1.00 64.75 87 LYS A O 1
ATOM 696 N N . ASN A 1 88 ? 12.370 -4.493 2.918 1.00 64.50 88 ASN A N 1
ATOM 697 C CA . ASN A 1 88 ? 12.277 -4.045 4.307 1.00 64.50 88 ASN A CA 1
ATOM 698 C C . ASN A 1 88 ? 10.841 -3.914 4.840 1.00 64.50 88 ASN A C 1
ATOM 700 O O . ASN A 1 88 ? 10.628 -4.216 6.018 1.00 64.50 88 ASN A O 1
ATOM 704 N N . VAL A 1 89 ? 9.852 -3.627 3.977 1.00 65.19 89 VAL A N 1
ATOM 705 C CA . VAL A 1 89 ? 8.412 -3.573 4.332 1.00 65.19 89 VAL A CA 1
ATOM 706 C C . VAL A 1 89 ? 7.961 -4.819 5.113 1.00 65.19 89 VAL A C 1
ATOM 708 O O . VAL A 1 89 ? 7.195 -4.713 6.076 1.00 65.19 89 VAL A O 1
ATOM 711 N N . PHE A 1 90 ? 8.444 -6.004 4.724 1.00 71.94 90 PHE A N 1
ATOM 712 C CA . PHE A 1 90 ? 8.079 -7.279 5.351 1.00 71.94 90 PHE A CA 1
ATOM 713 C C . PHE A 1 90 ? 9.073 -7.738 6.416 1.00 71.94 90 PHE A C 1
ATOM 715 O O . PHE A 1 90 ? 8.701 -8.508 7.302 1.00 71.94 90 PHE A O 1
ATOM 722 N N . THR A 1 91 ? 10.314 -7.246 6.397 1.00 73.50 91 THR A N 1
ATOM 723 C CA . THR A 1 91 ? 11.352 -7.624 7.367 1.00 73.50 91 THR A CA 1
ATOM 724 C C . THR A 1 91 ? 10.887 -7.438 8.810 1.00 73.50 91 THR A C 1
ATOM 726 O O . THR A 1 91 ? 11.055 -8.342 9.633 1.00 73.50 91 THR A O 1
ATOM 729 N N . MET A 1 92 ? 10.260 -6.302 9.123 1.00 77.06 92 MET A N 1
ATOM 730 C CA . MET A 1 92 ? 9.784 -6.034 10.481 1.00 77.06 92 MET A CA 1
ATOM 731 C C . MET A 1 92 ? 8.569 -6.892 10.852 1.00 77.06 92 MET A C 1
ATOM 733 O O . MET A 1 92 ? 8.500 -7.400 11.970 1.00 77.06 92 MET A O 1
ATOM 737 N N . MET A 1 93 ? 7.652 -7.129 9.910 1.00 86.88 93 MET A N 1
ATOM 738 C CA . MET A 1 93 ? 6.498 -8.008 10.127 1.00 86.88 93 MET A CA 1
ATOM 739 C C . MET A 1 93 ? 6.925 -9.468 10.351 1.00 86.88 93 MET A C 1
ATOM 741 O O . MET A 1 93 ? 6.357 -10.157 11.195 1.00 86.88 93 MET A O 1
ATOM 745 N N . MET A 1 94 ? 7.978 -9.930 9.671 1.00 88.00 94 MET A N 1
ATOM 746 C CA . MET A 1 94 ? 8.527 -11.285 9.812 1.00 88.00 94 MET A CA 1
ATOM 747 C C . MET A 1 94 ? 9.208 -11.545 11.164 1.00 88.00 94 MET A C 1
ATOM 749 O O . MET A 1 94 ? 9.560 -12.686 11.471 1.00 88.00 94 MET A O 1
ATOM 753 N N . ARG A 1 95 ? 9.383 -10.518 12.006 1.00 86.94 95 ARG A N 1
ATOM 754 C CA . ARG A 1 95 ? 9.782 -10.690 13.413 1.00 86.94 95 ARG A CA 1
ATOM 755 C C . ARG A 1 95 ? 8.623 -11.154 14.293 1.00 86.94 95 ARG A C 1
ATOM 757 O O . ARG A 1 95 ? 8.866 -11.697 15.365 1.00 86.94 95 ARG A O 1
ATOM 764 N N . LEU A 1 96 ? 7.384 -10.942 13.855 1.00 91.88 96 LEU A N 1
ATOM 765 C CA . LEU A 1 96 ? 6.196 -11.304 14.615 1.00 91.88 96 LEU A CA 1
ATOM 766 C C . LEU A 1 96 ? 5.903 -12.806 14.484 1.00 91.88 96 LEU A C 1
ATOM 768 O O . LEU A 1 96 ? 6.062 -13.362 13.383 1.00 91.88 96 LEU A O 1
ATOM 772 N N . PRO A 1 97 ? 5.418 -13.450 15.564 1.00 93.50 97 PRO A N 1
ATOM 773 C CA . PRO A 1 97 ? 4.837 -14.785 15.497 1.00 93.50 97 PRO A CA 1
ATOM 774 C C . PRO A 1 97 ? 3.765 -14.849 14.422 1.00 93.50 97 PRO A C 1
ATOM 776 O O . PRO A 1 97 ? 2.929 -13.949 14.316 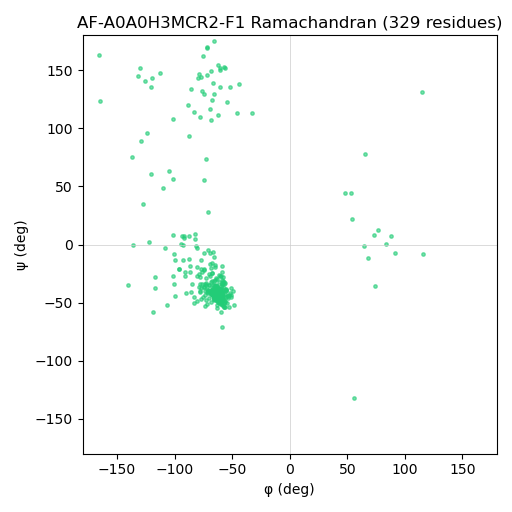1.00 93.50 97 PRO A O 1
ATOM 779 N N . TRP A 1 98 ? 3.785 -15.908 13.624 1.00 91.75 98 TRP A N 1
ATOM 780 C CA . TRP A 1 98 ? 2.923 -16.027 12.452 1.00 91.75 98 TRP A CA 1
ATOM 781 C C . TRP A 1 98 ? 1.419 -15.914 12.759 1.00 91.75 98 TRP A C 1
ATOM 783 O O . TRP A 1 98 ? 0.731 -15.186 12.045 1.00 91.75 98 TRP A O 1
ATOM 793 N N . LEU A 1 99 ? 0.916 -16.479 13.871 1.00 91.88 99 LEU A N 1
ATOM 794 C CA . LEU A 1 99 ? -0.492 -16.297 14.278 1.00 91.88 99 LEU A CA 1
ATOM 795 C C . LEU A 1 99 ? -0.848 -14.846 14.619 1.00 91.88 99 LEU A C 1
ATOM 797 O O . LEU A 1 99 ? -1.996 -14.429 14.474 1.00 91.88 99 LEU A O 1
ATOM 801 N N . TYR A 1 100 ? 0.126 -14.070 15.088 1.00 93.00 100 TYR A N 1
ATOM 802 C CA . TYR A 1 100 ? -0.090 -12.686 15.492 1.00 93.00 100 TYR A CA 1
ATOM 803 C C . TYR A 1 100 ? 0.169 -11.698 14.361 1.00 93.00 100 TYR A C 1
ATOM 805 O O . TYR A 1 100 ? -0.238 -10.548 14.485 1.00 93.00 100 TYR A O 1
ATOM 813 N N . ARG A 1 101 ? 0.801 -12.108 13.253 1.00 92.19 101 ARG A N 1
ATOM 814 C CA . ARG A 1 101 ? 1.164 -11.200 12.151 1.00 92.19 101 ARG A CA 1
ATOM 815 C C . ARG A 1 101 ? -0.012 -10.396 11.656 1.00 92.19 101 ARG A C 1
ATOM 817 O O . ARG A 1 101 ? 0.074 -9.175 11.633 1.00 92.19 101 ARG A O 1
ATOM 824 N N . VAL A 1 102 ? -1.104 -11.071 11.302 1.00 93.81 102 VAL A N 1
ATOM 825 C CA . VAL A 1 102 ? -2.283 -10.394 10.764 1.00 93.81 102 VAL A CA 1
ATOM 826 C C . VAL A 1 102 ? -2.850 -9.375 11.758 1.00 93.81 102 VAL A C 1
ATOM 828 O O . VAL A 1 102 ? -2.890 -8.190 11.416 1.00 93.81 102 VAL A O 1
ATOM 831 N N . PRO A 1 103 ? -3.232 -9.753 12.993 1.00 95.50 103 PRO A N 1
ATOM 832 C CA . PRO A 1 103 ? -3.803 -8.796 13.936 1.00 95.50 103 PRO A CA 1
ATOM 833 C C . PRO A 1 103 ? -2.803 -7.716 14.376 1.00 95.50 103 PRO A C 1
ATOM 835 O O . PRO A 1 103 ? -3.139 -6.536 14.354 1.00 95.50 103 PRO A O 1
ATOM 838 N N . VAL A 1 104 ? -1.562 -8.073 14.714 1.00 95.44 104 VAL A N 1
ATOM 839 C CA . VAL A 1 104 ? -0.557 -7.116 15.208 1.00 95.44 104 VAL A CA 1
ATOM 840 C C . VAL A 1 104 ? -0.130 -6.137 14.117 1.00 95.44 104 VAL A C 1
ATOM 842 O O . VAL A 1 104 ? -0.031 -4.941 14.389 1.00 95.44 104 VAL A O 1
ATOM 845 N N . HIS A 1 105 ? 0.068 -6.596 12.877 1.00 93.44 105 HIS A N 1
ATOM 846 C CA . HIS A 1 105 ? 0.380 -5.701 11.763 1.00 93.44 105 HIS A CA 1
ATOM 847 C C . HIS A 1 105 ? -0.791 -4.792 11.403 1.00 93.44 105 HIS A C 1
ATOM 849 O O . HIS A 1 105 ? -0.596 -3.597 11.188 1.00 93.44 105 HIS A O 1
ATOM 855 N N . THR A 1 106 ? -2.015 -5.319 11.441 1.00 95.38 106 THR A N 1
ATOM 856 C CA . THR A 1 106 ? -3.227 -4.514 11.257 1.00 95.38 106 THR A CA 1
ATOM 857 C C . THR A 1 106 ? -3.333 -3.420 12.322 1.00 95.38 106 THR A C 1
ATOM 859 O O . THR A 1 106 ? -3.559 -2.264 11.978 1.00 95.38 106 THR A O 1
ATOM 862 N N . ILE A 1 107 ? -3.104 -3.741 13.602 1.00 96.31 107 ILE A N 1
ATOM 863 C CA . ILE A 1 107 ? -3.139 -2.761 14.701 1.00 96.31 107 ILE A CA 1
ATOM 864 C C . ILE A 1 107 ? -2.001 -1.742 14.573 1.00 96.31 107 ILE A C 1
ATOM 866 O O . ILE A 1 107 ? -2.225 -0.551 14.770 1.00 96.31 107 ILE A O 1
ATOM 870 N N . HIS A 1 108 ? -0.792 -2.176 14.208 1.00 93.81 108 HIS A N 1
ATOM 871 C CA . HIS A 1 108 ? 0.317 -1.266 13.923 1.00 93.81 108 HIS A CA 1
ATOM 872 C C . HIS A 1 108 ? -0.073 -0.261 12.835 1.00 93.81 108 HIS A C 1
ATOM 874 O O . HIS A 1 108 ? 0.091 0.941 13.021 1.00 93.81 108 HIS A O 1
ATOM 880 N N . LYS A 1 109 ? -0.624 -0.732 11.711 1.00 92.75 109 LYS A N 1
ATOM 881 C CA . LYS A 1 109 ? -1.033 0.130 10.594 1.00 92.75 109 LYS A CA 1
ATOM 882 C C . LYS A 1 109 ? -2.228 1.003 10.947 1.00 92.75 109 LYS A C 1
ATOM 884 O O . LYS A 1 109 ? -2.293 2.145 10.504 1.00 92.75 109 LYS A O 1
ATOM 889 N N . PHE A 1 110 ? -3.121 0.512 11.801 1.00 95.06 110 PHE A N 1
ATOM 890 C CA . PHE A 1 110 ? -4.197 1.307 12.372 1.00 95.06 110 PHE A CA 1
ATOM 891 C C . PHE A 1 110 ? -3.647 2.455 13.218 1.00 95.06 110 PHE A C 1
ATOM 893 O O . PHE A 1 110 ? -4.037 3.593 12.996 1.00 95.06 110 PHE A O 1
ATOM 900 N N . GLY A 1 111 ? -2.709 2.185 14.129 1.00 93.56 111 GLY A N 1
ATOM 901 C CA . GLY A 1 111 ? -2.039 3.213 14.927 1.00 93.56 111 GLY A CA 1
ATOM 902 C C . GLY A 1 111 ? -1.217 4.177 14.075 1.00 93.56 111 GLY A C 1
ATOM 903 O O . GLY A 1 111 ? -1.225 5.385 14.308 1.00 93.56 111 GLY A O 1
ATOM 904 N N . HIS A 1 112 ? -0.565 3.658 13.034 1.00 90.56 112 HIS A N 1
ATOM 905 C CA . HIS A 1 112 ? 0.190 4.462 12.082 1.00 90.56 112 HIS A CA 1
ATOM 906 C C . HIS A 1 112 ? -0.707 5.405 11.301 1.00 90.56 112 HIS A C 1
ATOM 908 O O . HIS A 1 112 ? -0.365 6.572 11.153 1.00 90.56 112 HIS A O 1
ATOM 914 N N . MET A 1 113 ? -1.876 4.935 10.868 1.00 92.12 113 MET A N 1
ATOM 915 C CA . MET A 1 113 ? -2.929 5.815 10.400 1.00 92.12 113 MET A CA 1
ATOM 916 C C . MET A 1 113 ? -3.282 6.763 11.552 1.00 92.12 113 MET A C 1
ATOM 918 O O . MET A 1 113 ? -2.846 7.896 11.496 1.00 92.12 113 MET A O 1
ATOM 922 N N . LEU A 1 114 ? -3.920 6.322 12.640 1.00 93.00 114 LEU A N 1
ATOM 923 C CA . LEU A 1 114 ? -4.515 7.145 13.707 1.00 93.00 114 LEU A CA 1
ATOM 924 C C . LEU A 1 114 ? -3.625 8.241 14.340 1.00 93.00 114 LEU A C 1
ATOM 926 O O . LEU A 1 114 ? -4.123 9.330 14.636 1.00 93.00 114 LEU A O 1
ATOM 930 N N . SER A 1 115 ? -2.333 8.014 14.531 1.00 92.25 115 SER A N 1
ATOM 931 C CA . SER A 1 115 ? -1.435 9.015 15.126 1.00 92.25 115 SER A CA 1
ATOM 932 C C . SER A 1 115 ? -0.063 9.058 14.469 1.00 92.25 115 SER A C 1
ATOM 934 O O . SER A 1 115 ? 0.495 10.145 14.311 1.00 92.25 115 SER A O 1
ATOM 936 N N . GLY A 1 116 ? 0.464 7.915 14.029 1.00 89.69 116 GLY A N 1
ATOM 937 C CA . GLY A 1 116 ? 1.842 7.823 13.557 1.00 89.69 116 GLY A CA 1
ATOM 938 C C . GLY A 1 116 ? 2.168 8.724 12.363 1.00 89.69 116 GLY A C 1
ATOM 939 O O . GLY A 1 116 ? 3.164 9.441 12.385 1.00 89.69 116 GLY A O 1
ATOM 940 N N . MET A 1 117 ? 1.298 8.771 11.355 1.00 87.06 117 MET A N 1
ATOM 941 C CA . MET A 1 117 ? 1.454 9.642 10.187 1.00 87.06 117 MET A CA 1
ATOM 942 C C . MET A 1 117 ? 1.482 11.123 10.578 1.00 87.06 117 MET A C 1
ATOM 944 O O . MET A 1 117 ? 2.260 11.886 10.018 1.00 87.06 117 MET A O 1
ATOM 948 N N . ALA A 1 118 ? 0.671 11.544 11.555 1.00 89.19 118 ALA A N 1
ATOM 949 C CA . ALA A 1 118 ? 0.671 12.934 12.013 1.00 89.19 118 ALA A CA 1
ATOM 950 C C . ALA A 1 118 ? 2.001 13.296 12.692 1.00 89.19 118 ALA A C 1
ATOM 952 O O . ALA A 1 118 ? 2.566 14.351 12.410 1.00 89.19 118 ALA A O 1
ATOM 953 N N . ILE A 1 119 ? 2.530 12.393 13.525 1.00 89.88 119 ILE A N 1
ATOM 954 C CA . ILE A 1 119 ? 3.855 12.545 14.141 1.00 89.88 119 ILE A CA 1
ATOM 955 C C . ILE A 1 119 ? 4.930 12.639 13.053 1.00 89.88 119 ILE A C 1
ATOM 957 O O . ILE A 1 119 ? 5.729 13.572 13.063 1.00 89.88 119 ILE A O 1
ATOM 961 N N . ARG A 1 120 ? 4.890 11.756 12.047 1.00 85.62 120 ARG A N 1
ATOM 962 C CA . ARG A 1 120 ? 5.831 11.783 10.918 1.00 85.62 120 ARG A CA 1
ATOM 963 C C . ARG A 1 120 ? 5.785 13.073 10.114 1.00 85.62 120 ARG A C 1
ATOM 965 O O . ARG A 1 120 ? 6.841 13.598 9.782 1.00 85.62 120 ARG A O 1
ATOM 972 N N . ILE A 1 121 ? 4.598 13.605 9.827 1.00 86.88 121 ILE A N 1
ATOM 973 C CA . ILE A 1 121 ? 4.457 14.896 9.136 1.00 86.88 121 ILE A CA 1
ATOM 974 C C . ILE A 1 121 ? 5.146 16.002 9.945 1.00 86.88 121 ILE A C 1
ATOM 976 O O . ILE A 1 121 ? 5.894 16.802 9.381 1.00 86.88 121 ILE A O 1
ATOM 980 N N . VAL A 1 122 ? 4.938 16.030 11.266 1.00 88.12 122 VAL A N 1
ATOM 981 C CA . VAL A 1 122 ? 5.582 17.003 12.160 1.00 88.12 122 VAL A CA 1
ATOM 982 C C . VAL A 1 122 ? 7.101 16.826 12.174 1.00 88.12 122 VAL A C 1
ATOM 984 O O . VAL A 1 122 ? 7.825 17.820 12.111 1.00 88.12 122 VAL A O 1
ATOM 987 N N . ASP A 1 123 ? 7.596 15.592 12.215 1.00 85.69 123 ASP A N 1
ATOM 988 C CA . ASP A 1 123 ? 9.032 15.307 12.207 1.00 85.69 123 ASP A CA 1
ATOM 989 C C . ASP A 1 123 ? 9.691 15.722 10.891 1.00 85.69 123 ASP A C 1
ATOM 991 O O . ASP A 1 123 ? 10.696 16.431 10.912 1.00 85.69 123 ASP A O 1
ATOM 995 N N . VAL A 1 124 ? 9.099 15.373 9.745 1.00 83.19 124 VAL A N 1
ATOM 996 C CA . VAL A 1 124 ? 9.598 15.792 8.426 1.00 83.19 124 VAL A CA 1
ATOM 997 C C . VAL A 1 124 ? 9.573 17.313 8.307 1.00 83.19 124 VAL A C 1
ATOM 999 O O . VAL A 1 124 ? 10.536 17.910 7.827 1.00 83.19 124 VAL A O 1
ATOM 1002 N N . PHE A 1 125 ? 8.530 17.971 8.814 1.00 85.19 125 PHE A N 1
ATOM 1003 C CA . PHE A 1 125 ? 8.462 19.430 8.855 1.00 85.19 125 PHE A CA 1
ATOM 1004 C C . PHE A 1 125 ? 9.576 20.038 9.722 1.00 85.19 125 PHE A C 1
ATOM 1006 O O . PHE A 1 125 ? 10.232 20.995 9.308 1.00 85.19 125 PHE A O 1
ATOM 1013 N N . ARG A 1 126 ? 9.848 19.471 10.905 1.00 86.94 126 ARG A N 1
ATOM 1014 C CA . ARG A 1 126 ? 10.945 19.905 11.789 1.00 86.94 126 ARG A CA 1
ATOM 1015 C C . ARG A 1 126 ? 12.314 19.710 11.143 1.00 86.94 126 ARG A C 1
ATOM 1017 O O . ARG A 1 126 ? 13.128 20.629 11.193 1.00 86.94 126 ARG A O 1
ATOM 1024 N N . ILE A 1 127 ? 12.555 18.556 10.518 1.00 83.62 127 ILE A N 1
ATOM 1025 C CA . ILE A 1 127 ? 13.798 18.265 9.789 1.00 83.62 127 ILE A CA 1
ATOM 1026 C C . ILE A 1 127 ? 13.972 19.257 8.641 1.00 83.62 127 ILE A C 1
ATOM 1028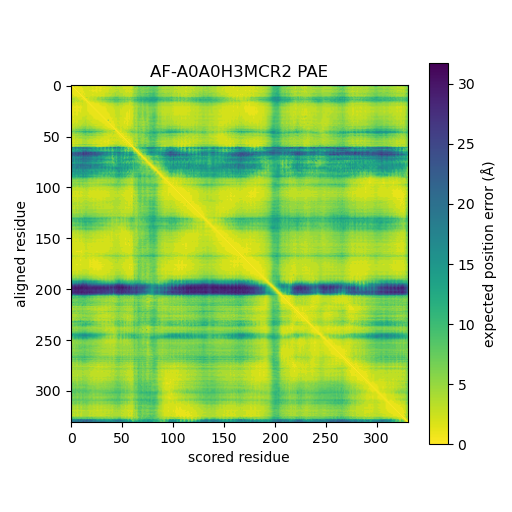 O O . ILE A 1 127 ? 15.021 19.881 8.543 1.00 83.62 127 ILE A O 1
ATOM 1032 N N . THR A 1 128 ? 12.922 19.491 7.853 1.00 84.12 128 THR A N 1
ATOM 1033 C CA . THR A 1 128 ? 12.929 20.452 6.738 1.00 84.12 128 THR A CA 1
ATOM 1034 C C . THR A 1 128 ? 13.287 21.863 7.213 1.00 84.12 128 THR A C 1
ATOM 1036 O O . THR A 1 128 ? 14.049 22.567 6.558 1.00 84.12 128 THR A O 1
ATOM 1039 N N . ARG A 1 129 ? 12.796 22.287 8.388 1.00 85.00 129 ARG A N 1
ATOM 1040 C CA . ARG A 1 129 ? 13.186 23.576 8.989 1.00 85.00 129 ARG A CA 1
ATOM 1041 C C . ARG A 1 129 ? 14.626 23.601 9.495 1.00 85.00 129 ARG A C 1
ATOM 1043 O O . ARG A 1 129 ? 15.235 24.662 9.457 1.00 85.00 129 ARG A O 1
ATOM 1050 N N . LYS A 1 130 ? 15.133 22.477 10.009 1.00 86.88 130 LYS A N 1
ATOM 1051 C CA . LYS A 1 130 ? 16.479 22.372 10.589 1.00 86.88 130 LYS A CA 1
ATOM 1052 C C . LYS A 1 130 ? 17.571 22.290 9.520 1.00 86.88 130 LYS A C 1
ATOM 1054 O O . LYS A 1 130 ? 18.580 22.964 9.660 1.00 86.88 130 LYS A O 1
ATOM 1059 N N . VAL A 1 131 ? 17.373 21.444 8.512 1.00 83.19 131 VAL A N 1
ATOM 1060 C CA . VAL A 1 131 ? 18.301 21.246 7.385 1.00 83.19 131 VAL A CA 1
ATOM 1061 C C . VAL A 1 131 ? 18.225 22.437 6.431 1.00 83.19 131 VAL A C 1
ATOM 1063 O O . VAL A 1 131 ? 19.237 22.914 5.948 1.00 83.19 131 VAL A O 1
ATOM 1066 N N . GLY A 1 132 ? 17.027 22.990 6.246 1.00 83.31 132 GLY A N 1
ATOM 1067 C CA . GLY A 1 132 ? 16.791 24.101 5.338 1.00 83.31 132 GLY A CA 1
ATOM 1068 C C . GLY A 1 132 ? 15.892 23.666 4.190 1.00 83.31 132 GLY A C 1
ATOM 1069 O O . GLY A 1 132 ? 16.087 22.638 3.544 1.00 83.31 132 GLY A O 1
ATOM 1070 N N . VAL A 1 133 ? 14.867 24.472 3.926 1.00 84.00 133 VAL A N 1
ATOM 1071 C CA . VAL A 1 133 ? 13.842 24.142 2.925 1.00 84.00 133 VAL A CA 1
ATOM 1072 C C . VAL A 1 133 ? 14.394 24.217 1.507 1.00 84.00 133 VAL A C 1
ATOM 1074 O O . VAL A 1 133 ? 13.883 23.544 0.616 1.00 84.00 133 VAL A O 1
ATOM 1077 N N . GLU A 1 134 ? 15.435 25.016 1.295 1.00 82.94 134 GLU A N 1
ATOM 1078 C CA . GLU A 1 134 ? 16.133 25.103 0.014 1.00 82.94 134 GLU A CA 1
ATOM 1079 C C . GLU A 1 134 ? 16.849 23.791 -0.316 1.00 82.94 134 GLU A C 1
ATOM 1081 O O . GLU A 1 134 ? 16.688 23.286 -1.423 1.00 82.94 134 GLU A O 1
ATOM 1086 N N . GLU A 1 135 ? 17.519 23.174 0.658 1.00 78.06 135 GLU A N 1
ATOM 1087 C CA . GLU A 1 135 ? 18.202 21.889 0.469 1.00 78.06 135 GLU A CA 1
ATOM 1088 C C . GLU A 1 135 ? 17.214 20.735 0.260 1.00 78.06 135 GLU A C 1
ATOM 1090 O O . GLU A 1 135 ? 17.410 19.903 -0.620 1.00 78.06 135 GLU A O 1
ATOM 1095 N N . SER A 1 136 ? 16.125 20.688 1.035 1.00 72.56 136 SER A N 1
ATOM 1096 C CA . SER A 1 136 ? 15.171 19.568 0.972 1.00 72.56 136 SER A CA 1
ATOM 1097 C C . SER A 1 136 ? 14.109 19.707 -0.132 1.00 72.56 136 SER A C 1
ATOM 1099 O O . SER A 1 136 ? 13.658 18.715 -0.692 1.00 72.56 136 SER A O 1
ATOM 1101 N N . TYR A 1 137 ? 13.659 20.929 -0.437 1.00 75.06 137 TYR A N 1
ATOM 1102 C CA . TYR A 1 137 ? 12.520 21.179 -1.338 1.00 75.06 137 TYR A CA 1
ATOM 1103 C C . TYR A 1 137 ? 12.756 22.318 -2.345 1.00 75.06 137 TYR A C 1
ATOM 1105 O O . TYR A 1 137 ? 11.859 22.638 -3.133 1.00 75.06 137 TYR A O 1
ATOM 1113 N N . GLY A 1 138 ? 13.913 22.980 -2.325 1.00 83.75 138 GLY A N 1
ATOM 1114 C CA . GLY A 1 138 ? 14.216 24.172 -3.122 1.00 83.75 138 GLY A CA 1
ATOM 1115 C C . GLY A 1 138 ? 13.539 25.457 -2.630 1.00 83.75 138 GLY A C 1
ATOM 1116 O O . GLY A 1 138 ? 14.123 26.527 -2.723 1.00 83.75 138 GLY A O 1
ATOM 1117 N N . SER A 1 139 ? 12.303 25.401 -2.118 1.00 85.88 139 SER A N 1
ATOM 1118 C CA . SER A 1 139 ? 11.612 26.569 -1.542 1.00 85.88 139 SER A CA 1
ATOM 1119 C C . SER A 1 139 ? 10.382 26.188 -0.713 1.00 85.88 139 SER A C 1
ATOM 1121 O O . SER A 1 139 ? 9.795 25.120 -0.880 1.00 85.88 139 SER A O 1
ATOM 1123 N N . TRP A 1 140 ? 9.889 27.108 0.121 1.00 86.25 140 TRP A N 1
ATOM 1124 C CA . TRP A 1 140 ? 8.616 26.918 0.834 1.00 86.25 140 TRP A CA 1
ATOM 1125 C C . TRP A 1 140 ? 7.406 26.824 -0.090 1.00 86.25 140 TRP A C 1
ATOM 1127 O O . TRP A 1 140 ? 6.495 26.036 0.164 1.00 86.25 140 TRP A O 1
ATOM 1137 N N . ARG A 1 141 ? 7.416 27.565 -1.205 1.00 85.81 141 ARG A N 1
ATOM 1138 C CA . ARG A 1 141 ? 6.392 27.447 -2.254 1.00 85.81 141 ARG A CA 1
ATOM 1139 C C . ARG A 1 141 ? 6.344 26.029 -2.827 1.00 85.81 141 ARG A C 1
ATOM 1141 O O . ARG A 1 141 ? 5.302 25.589 -3.309 1.00 85.81 141 ARG A O 1
ATOM 1148 N N . ALA A 1 142 ? 7.470 25.322 -2.772 1.00 80.81 142 ALA A N 1
ATOM 1149 C CA . ALA A 1 142 ? 7.578 23.941 -3.185 1.00 80.81 142 ALA A CA 1
ATOM 1150 C C . ALA A 1 142 ? 7.212 22.930 -2.095 1.00 80.81 142 ALA A C 1
ATOM 1152 O O . ALA A 1 142 ? 6.518 21.962 -2.403 1.00 80.81 142 ALA A O 1
ATOM 1153 N N . ALA A 1 143 ? 7.624 23.169 -0.854 1.00 83.88 143 ALA A N 1
ATOM 1154 C CA . ALA A 1 143 ? 7.372 22.274 0.271 1.00 83.88 143 ALA A CA 1
ATOM 1155 C C . ALA A 1 143 ? 5.903 22.279 0.729 1.00 83.88 143 ALA A C 1
ATOM 1157 O O . ALA A 1 143 ? 5.331 21.230 1.021 1.00 83.88 143 ALA A O 1
ATOM 1158 N N . LEU A 1 144 ? 5.263 23.454 0.768 1.00 87.69 144 LEU A N 1
ATOM 1159 C CA . LEU A 1 144 ? 3.927 23.620 1.346 1.00 87.69 144 LEU A CA 1
ATOM 1160 C C . LEU A 1 144 ? 2.852 22.730 0.685 1.00 87.69 144 LEU A C 1
ATOM 1162 O O . LEU A 1 144 ? 2.120 22.073 1.423 1.00 87.69 144 LEU A O 1
ATOM 1166 N N . PRO A 1 145 ? 2.759 22.615 -0.658 1.00 88.69 145 PRO A N 1
ATOM 1167 C CA . PRO A 1 145 ? 1.807 21.701 -1.294 1.00 88.69 145 PRO A CA 1
ATOM 1168 C C . PRO A 1 145 ? 1.986 20.231 -0.894 1.00 88.69 145 PRO A C 1
ATOM 1170 O O . PRO A 1 145 ? 0.995 19.513 -0.788 1.00 88.69 145 PRO A O 1
ATOM 1173 N N . HIS A 1 146 ? 3.223 19.786 -0.645 1.00 84.56 146 HIS A N 1
ATOM 1174 C CA . HIS A 1 146 ? 3.490 18.417 -0.202 1.00 84.56 146 HIS A CA 1
ATOM 1175 C C . HIS A 1 146 ? 2.962 18.177 1.216 1.00 84.56 146 HIS A C 1
ATOM 1177 O O . HIS A 1 146 ? 2.192 17.241 1.430 1.00 84.56 146 HIS A O 1
ATOM 1183 N N . PHE A 1 147 ? 3.278 19.074 2.156 1.00 87.56 147 PHE A N 1
ATOM 1184 C CA . PHE A 1 147 ? 2.759 18.996 3.525 1.00 87.56 147 PHE A CA 1
ATOM 1185 C C . PHE A 1 147 ? 1.231 19.107 3.581 1.00 87.56 147 PHE A C 1
ATOM 1187 O O . PHE A 1 147 ? 0.594 18.357 4.317 1.00 87.56 147 PHE A O 1
ATOM 1194 N N . LEU A 1 148 ? 0.632 19.994 2.779 1.00 90.00 148 LEU A N 1
ATOM 1195 C CA . LEU A 1 148 ? -0.824 20.120 2.678 1.00 90.00 148 LEU A CA 1
ATOM 1196 C C . LEU A 1 148 ? -1.470 18.857 2.105 1.00 90.00 148 LEU A C 1
ATOM 1198 O O . LEU A 1 148 ? -2.497 18.422 2.616 1.00 90.00 148 LEU A O 1
ATOM 1202 N N . GLY A 1 149 ? -0.876 18.250 1.074 1.00 89.88 149 GLY A N 1
ATOM 1203 C CA . GLY A 1 149 ? -1.364 16.990 0.517 1.00 89.88 149 GLY A CA 1
ATOM 1204 C C . GLY A 1 149 ? -1.296 15.848 1.530 1.00 89.88 149 GLY A C 1
ATOM 1205 O O . GLY A 1 149 ? -2.278 15.129 1.708 1.00 89.88 149 GLY A O 1
ATOM 1206 N N . SER A 1 150 ? -0.178 15.729 2.249 1.00 88.19 150 SER A N 1
ATOM 1207 C CA . SER A 1 150 ? 0.017 14.710 3.285 1.00 88.19 150 SER A CA 1
ATOM 1208 C C . SER A 1 150 ? -0.962 14.890 4.454 1.00 88.19 150 SER A C 1
ATOM 1210 O O . SER A 1 150 ? -1.663 13.951 4.839 1.00 88.19 150 SER A O 1
ATOM 1212 N N . ALA A 1 151 ? -1.120 16.123 4.947 1.00 90.69 151 ALA A N 1
ATOM 1213 C CA . ALA A 1 151 ? -2.116 16.456 5.963 1.00 90.69 151 ALA A CA 1
ATOM 1214 C C . ALA A 1 151 ? -3.556 16.238 5.465 1.00 90.69 151 ALA A C 1
ATOM 1216 O O . ALA A 1 151 ? -4.402 15.760 6.217 1.00 90.69 151 ALA A O 1
ATOM 1217 N N . GLY A 1 152 ? -3.841 16.541 4.198 1.00 92.75 152 GLY A N 1
ATOM 1218 C CA . GLY A 1 152 ? -5.155 16.347 3.589 1.00 92.75 152 GLY A CA 1
ATOM 1219 C C . GLY A 1 152 ? -5.556 14.875 3.517 1.00 92.75 152 GLY A C 1
ATOM 1220 O O . GLY A 1 152 ? -6.649 14.517 3.951 1.00 92.75 152 GLY A O 1
ATOM 1221 N N . VAL A 1 153 ? -4.661 14.001 3.043 1.00 92.00 153 VAL A N 1
ATOM 1222 C CA . VAL A 1 153 ? -4.901 12.547 3.024 1.00 92.00 153 VAL A CA 1
ATOM 1223 C C . VAL A 1 153 ? -5.052 12.006 4.442 1.00 92.00 153 VAL A C 1
ATOM 1225 O O . VAL A 1 153 ? -5.950 11.212 4.711 1.00 92.00 153 VAL A O 1
ATOM 1228 N N . ARG A 1 154 ? -4.242 12.493 5.385 1.00 90.81 154 ARG A N 1
ATOM 1229 C CA . ARG A 1 154 ? -4.377 12.144 6.800 1.00 90.81 154 ARG A CA 1
ATOM 1230 C C . ARG A 1 154 ? -5.765 12.489 7.341 1.00 90.81 154 ARG A C 1
ATOM 1232 O O . ARG A 1 154 ? -6.425 11.618 7.906 1.00 90.81 154 ARG A O 1
ATOM 1239 N N . LEU A 1 155 ? -6.194 13.739 7.174 1.00 94.38 155 LEU A N 1
ATOM 1240 C CA . LEU A 1 155 ? -7.498 14.214 7.631 1.00 94.38 155 LEU A CA 1
ATOM 1241 C C . LEU A 1 155 ? -8.629 13.416 6.991 1.00 94.38 155 LEU A C 1
ATOM 1243 O O . LEU A 1 155 ? -9.559 13.041 7.698 1.00 94.38 155 LEU A O 1
ATOM 1247 N N . LEU A 1 156 ? -8.521 13.095 5.700 1.00 95.31 156 LEU A N 1
ATOM 1248 C CA . LEU A 1 156 ? -9.482 12.252 4.996 1.00 95.31 156 LEU A CA 1
ATOM 1249 C C . LEU A 1 156 ? -9.626 10.881 5.675 1.00 95.31 156 LEU A C 1
ATOM 1251 O O . LEU A 1 156 ? -10.729 10.512 6.063 1.00 95.31 156 LEU A O 1
ATOM 1255 N N . LEU A 1 157 ? -8.520 10.164 5.896 1.00 94.88 157 LEU A N 1
ATOM 1256 C CA . LEU A 1 157 ? -8.549 8.813 6.473 1.00 94.88 157 LEU A CA 1
ATOM 1257 C C . LEU A 1 157 ? -9.103 8.780 7.909 1.00 94.88 157 LEU A C 1
ATOM 1259 O O . LEU A 1 157 ? -9.814 7.841 8.270 1.00 94.88 157 LEU A O 1
ATOM 1263 N N . VAL A 1 158 ? -8.802 9.794 8.732 1.00 95.31 158 VAL A N 1
ATOM 1264 C CA . VAL A 1 158 ? -9.396 9.920 10.082 1.00 95.31 158 VAL A CA 1
ATOM 1265 C C . VAL A 1 158 ? -10.863 10.266 10.014 1.00 95.31 158 VAL A C 1
ATOM 1267 O O . VAL A 1 158 ? -11.656 9.682 10.744 1.00 95.31 158 VAL A O 1
ATOM 1270 N N . SER A 1 159 ? -11.217 11.233 9.172 1.00 96.69 159 SER A N 1
ATOM 1271 C CA . SER A 1 159 ? -12.596 11.697 9.067 1.00 96.69 159 SER A CA 1
ATOM 1272 C C . SER A 1 159 ? -13.498 10.550 8.645 1.00 96.69 159 SER A C 1
ATOM 1274 O O . SER A 1 159 ? -14.571 10.397 9.205 1.00 96.69 159 SER A O 1
ATOM 1276 N N . GLU A 1 160 ? -13.040 9.681 7.745 1.00 96.25 160 GLU A N 1
ATOM 1277 C CA . GLU A 1 160 ? -13.774 8.474 7.366 1.00 96.25 160 GLU A CA 1
ATOM 1278 C C . GLU A 1 160 ? -14.004 7.537 8.550 1.00 96.25 160 GLU A C 1
ATOM 1280 O O . GLU A 1 160 ? -15.139 7.133 8.785 1.00 96.25 160 GLU A O 1
ATOM 1285 N N . LEU A 1 161 ? -12.964 7.240 9.338 1.00 96.88 161 LEU A N 1
ATOM 1286 C CA . LEU A 1 161 ? -13.118 6.452 10.565 1.00 96.88 161 LEU A CA 1
ATOM 1287 C C . LEU A 1 161 ? -14.173 7.070 11.490 1.00 96.88 161 LEU A C 1
ATOM 1289 O O . LEU A 1 161 ? -15.076 6.377 11.952 1.00 96.88 161 LEU A O 1
ATOM 1293 N N . VAL A 1 162 ? -14.061 8.373 11.748 1.00 97.69 162 VAL A N 1
ATOM 1294 C CA . VAL A 1 162 ? -14.956 9.099 12.656 1.00 97.69 162 VAL A CA 1
ATOM 1295 C C . VAL A 1 162 ? -16.391 9.100 12.130 1.00 97.69 162 VAL A C 1
ATOM 1297 O O . VAL A 1 162 ? -17.309 8.817 12.891 1.00 97.69 162 VAL A O 1
ATOM 1300 N N . VAL A 1 163 ? -16.595 9.358 10.837 1.00 97.50 163 VAL A N 1
ATOM 1301 C CA . VAL A 1 163 ? -17.922 9.382 10.206 1.00 97.50 163 VAL A CA 1
ATOM 1302 C C . VAL A 1 163 ? -18.591 8.011 10.286 1.00 97.50 163 VAL A C 1
ATOM 1304 O O . VAL A 1 163 ? -19.729 7.929 10.740 1.00 97.50 163 VAL A O 1
ATOM 1307 N N . PHE A 1 164 ? -17.895 6.930 9.917 1.00 97.44 164 PHE A N 1
ATOM 1308 C CA . PHE A 1 164 ? -18.453 5.575 10.012 1.00 97.44 164 PHE A CA 1
ATOM 1309 C C . PHE A 1 164 ? -18.724 5.156 11.464 1.00 97.44 164 PHE A C 1
ATOM 1311 O O . PHE A 1 164 ? -19.731 4.504 11.735 1.00 97.44 164 PHE A O 1
ATOM 1318 N N . ALA A 1 165 ? -17.864 5.552 12.409 1.00 97.00 165 ALA A N 1
ATOM 1319 C CA . ALA A 1 165 ? -18.074 5.279 13.828 1.00 97.00 165 ALA A CA 1
ATOM 1320 C C . ALA A 1 165 ? -19.301 6.021 14.388 1.00 97.00 165 ALA A C 1
ATOM 1322 O O . ALA A 1 165 ? -20.127 5.404 15.056 1.00 97.00 165 ALA A O 1
ATOM 1323 N N . ILE A 1 166 ? -19.454 7.317 14.087 1.00 97.38 166 ILE A N 1
ATOM 1324 C CA . ILE A 1 166 ? -20.603 8.129 14.526 1.00 97.38 166 ILE A CA 1
ATOM 1325 C C . ILE A 1 166 ? -21.907 7.631 13.891 1.00 97.38 166 ILE A C 1
ATOM 1327 O O . ILE A 1 166 ? -22.940 7.617 14.554 1.00 97.38 166 ILE A O 1
ATOM 1331 N N . ALA A 1 167 ? -21.862 7.174 12.638 1.00 95.44 167 ALA A N 1
ATOM 1332 C CA . ALA A 1 167 ? -23.011 6.586 11.951 1.00 95.44 167 ALA A CA 1
ATOM 1333 C C . ALA A 1 167 ? -23.413 5.194 12.487 1.00 95.44 167 ALA A C 1
ATOM 1335 O O . ALA A 1 167 ? -24.398 4.627 12.022 1.00 95.44 167 ALA A O 1
ATOM 1336 N N . GLY A 1 168 ? -22.660 4.616 13.433 1.00 94.56 168 GLY A N 1
ATOM 1337 C CA . GLY A 1 168 ? -22.912 3.272 13.964 1.00 94.56 168 GLY A CA 1
ATOM 1338 C C . GLY A 1 168 ? -22.548 2.132 13.004 1.00 94.56 168 GLY A C 1
ATOM 1339 O O . GLY A 1 168 ? -22.811 0.972 13.310 1.00 94.56 168 GLY A O 1
ATOM 1340 N N . ASP A 1 169 ? -21.902 2.431 11.874 1.00 93.75 169 ASP A N 1
ATOM 1341 C CA . ASP A 1 169 ? -21.562 1.476 10.813 1.00 93.75 169 ASP A CA 1
ATOM 1342 C C . ASP A 1 169 ? -20.043 1.222 10.763 1.00 93.75 169 ASP A C 1
ATOM 1344 O O . ASP A 1 169 ? -19.382 1.291 9.729 1.00 93.75 169 ASP A O 1
ATOM 1348 N N . PHE A 1 170 ? -19.450 0.945 11.928 1.00 95.75 170 PHE A N 1
ATOM 1349 C CA . PHE A 1 170 ? -17.998 0.785 12.080 1.00 95.75 170 PHE A CA 1
ATOM 1350 C C . PHE A 1 170 ? -17.423 -0.401 11.283 1.00 95.75 170 PHE A C 1
ATOM 1352 O O . PHE A 1 170 ? -16.306 -0.330 10.766 1.00 95.75 170 PHE A O 1
ATOM 1359 N N . TRP A 1 171 ? -18.169 -1.501 11.167 1.00 95.56 171 TRP A N 1
ATOM 1360 C CA . TRP A 1 171 ? -17.689 -2.734 10.535 1.00 95.56 171 TRP A CA 1
ATOM 1361 C C . TRP A 1 171 ? -17.293 -2.583 9.062 1.00 95.56 171 TRP A C 1
ATOM 1363 O O . TRP A 1 171 ? -16.216 -3.065 8.712 1.00 95.56 171 TRP A O 1
ATOM 1373 N N . PRO A 1 172 ? -18.069 -1.914 8.190 1.00 96.12 172 PRO A N 1
ATOM 1374 C CA . PRO A 1 172 ? -17.618 -1.607 6.836 1.00 96.12 172 PRO A CA 1
ATOM 1375 C C . PRO A 1 172 ? -16.292 -0.872 6.802 1.00 96.12 172 PRO A C 1
ATOM 1377 O O . PRO A 1 172 ? -15.419 -1.266 6.030 1.00 96.12 172 PRO A O 1
ATOM 1380 N N . TRP A 1 173 ? -16.109 0.138 7.657 1.00 97.12 173 TRP A N 1
ATOM 1381 C CA . TRP A 1 173 ? -14.844 0.858 7.740 1.00 97.12 173 TRP A CA 1
ATOM 1382 C C . TRP A 1 173 ? -13.691 -0.062 8.166 1.00 97.12 173 TRP A C 1
ATOM 1384 O O . TRP A 1 173 ? -12.627 -0.044 7.541 1.00 97.12 173 TRP A O 1
ATOM 1394 N N . ALA A 1 174 ? -13.903 -0.901 9.183 1.00 97.50 174 ALA A N 1
ATOM 1395 C CA . ALA A 1 174 ? -12.882 -1.814 9.686 1.00 97.50 174 ALA A CA 1
ATOM 1396 C C . ALA A 1 174 ? -12.511 -2.881 8.645 1.00 97.50 174 ALA A C 1
ATOM 1398 O O . ALA A 1 174 ? -11.332 -3.130 8.394 1.00 97.50 174 ALA A O 1
ATOM 1399 N N . LEU A 1 175 ? -13.505 -3.482 7.990 1.00 97.56 175 LEU A N 1
ATOM 1400 C CA . LEU A 1 175 ? -13.291 -4.533 6.998 1.00 97.56 175 LEU A CA 1
ATOM 1401 C C . LEU A 1 175 ? -12.632 -3.995 5.726 1.00 97.56 175 LEU A C 1
ATOM 1403 O O . LEU A 1 175 ? -11.698 -4.623 5.230 1.00 97.56 175 LEU A O 1
ATOM 140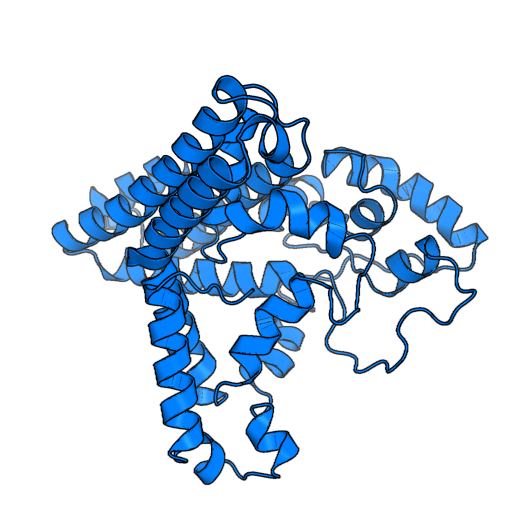7 N N . GLN A 1 176 ? -13.043 -2.821 5.226 1.00 96.75 176 GLN A N 1
ATOM 1408 C CA . GLN A 1 176 ? -12.365 -2.210 4.076 1.00 96.75 176 GLN A CA 1
ATOM 1409 C C . GLN A 1 176 ? -10.929 -1.801 4.417 1.00 96.75 176 GLN A C 1
ATO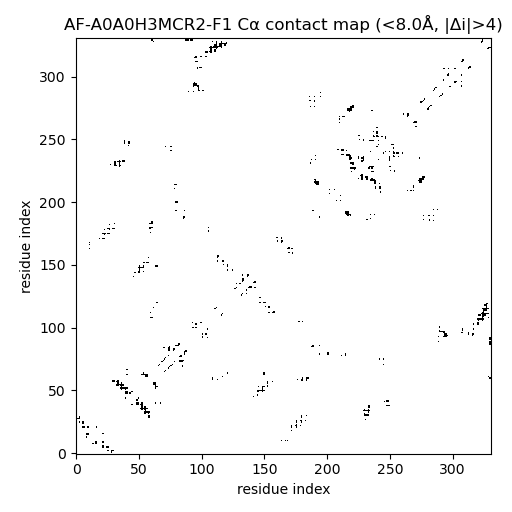M 1411 O O . GLN A 1 176 ? -10.050 -1.931 3.567 1.00 96.75 176 GLN A O 1
ATOM 1416 N N . PHE A 1 177 ? -10.672 -1.363 5.655 1.00 96.94 177 PHE A N 1
ATOM 1417 C CA . PHE A 1 177 ? -9.330 -1.026 6.123 1.00 96.94 177 PHE A CA 1
ATOM 1418 C C . PHE A 1 177 ? -8.426 -2.262 6.103 1.00 96.94 177 PHE A C 1
ATOM 1420 O O . PHE A 1 177 ? -7.370 -2.237 5.471 1.00 96.94 177 PHE A O 1
ATOM 1427 N N . VAL A 1 178 ? -8.870 -3.363 6.722 1.00 96.94 178 VAL A N 1
ATOM 1428 C CA . VAL A 1 178 ? -8.131 -4.635 6.748 1.00 96.94 178 VAL A CA 1
ATOM 1429 C C . VAL A 1 178 ? -7.897 -5.151 5.330 1.00 96.94 178 VAL A C 1
ATOM 1431 O O . VAL A 1 178 ? -6.759 -5.436 4.963 1.00 96.94 178 VAL A O 1
ATOM 1434 N N . ALA A 1 179 ? -8.948 -5.236 4.512 1.00 96.50 179 ALA A N 1
ATOM 1435 C CA . ALA A 1 179 ? -8.841 -5.763 3.156 1.00 96.50 179 ALA A CA 1
ATOM 1436 C C . ALA A 1 179 ? -7.893 -4.920 2.289 1.00 96.50 179 ALA A C 1
ATOM 1438 O O . ALA A 1 179 ? -6.997 -5.469 1.650 1.00 96.50 179 ALA A O 1
ATOM 1439 N N . THR A 1 180 ? -8.036 -3.591 2.315 1.00 95.12 180 THR A N 1
ATOM 1440 C CA . THR A 1 180 ? -7.173 -2.688 1.539 1.00 95.12 180 THR A CA 1
ATOM 1441 C C . THR A 1 180 ? -5.727 -2.802 1.984 1.00 95.12 180 THR A C 1
ATOM 1443 O O . THR A 1 180 ? -4.847 -2.907 1.131 1.00 95.12 180 THR A O 1
ATOM 1446 N N . LEU A 1 181 ? -5.478 -2.801 3.298 1.00 93.56 181 LEU A N 1
ATOM 1447 C CA . LEU A 1 181 ? -4.135 -2.920 3.847 1.00 93.56 181 LEU A CA 1
ATOM 1448 C C . LEU A 1 181 ? -3.451 -4.188 3.332 1.00 93.56 181 LEU A C 1
ATOM 1450 O O . LEU A 1 181 ? -2.363 -4.105 2.777 1.00 93.56 181 LEU A O 1
ATOM 1454 N N . TRP A 1 182 ? -4.078 -5.354 3.487 1.00 92.81 182 TRP A N 1
ATOM 1455 C CA . TRP A 1 182 ? -3.433 -6.621 3.133 1.00 92.81 182 TRP A CA 1
ATOM 1456 C C . TRP A 1 182 ? -3.281 -6.811 1.629 1.00 92.81 182 TRP A C 1
ATOM 1458 O O . TRP A 1 182 ? -2.208 -7.220 1.186 1.00 92.81 182 TRP A O 1
ATOM 1468 N N . VAL A 1 183 ? -4.300 -6.455 0.838 1.00 92.25 183 VAL A N 1
ATOM 1469 C CA . VAL A 1 183 ? -4.191 -6.478 -0.629 1.00 92.25 183 VAL A CA 1
ATOM 1470 C C . VAL A 1 183 ? -3.043 -5.580 -1.078 1.00 92.25 183 VAL A C 1
ATOM 1472 O O . VAL A 1 183 ? -2.192 -6.023 -1.842 1.00 92.25 183 VAL A O 1
ATOM 1475 N N . SER A 1 184 ? -2.961 -4.357 -0.552 1.00 89.12 184 SER A N 1
ATOM 1476 C CA . SER A 1 184 ? -1.908 -3.407 -0.917 1.00 89.12 184 SER A CA 1
ATOM 1477 C C . SER A 1 184 ? -0.522 -3.866 -0.470 1.00 89.12 184 SER A C 1
ATOM 1479 O O . SER A 1 184 ? 0.423 -3.796 -1.250 1.00 89.12 184 SER A O 1
ATOM 1481 N N . THR A 1 185 ? -0.397 -4.374 0.757 1.00 87.56 185 THR A N 1
ATOM 1482 C CA . THR A 1 185 ? 0.858 -4.897 1.310 1.00 87.56 185 THR A CA 1
ATOM 1483 C C . THR A 1 185 ? 1.426 -6.010 0.430 1.00 87.56 185 THR A C 1
ATOM 1485 O O . THR A 1 185 ? 2.599 -5.952 0.066 1.00 87.56 185 THR A O 1
ATOM 1488 N N . PHE A 1 186 ? 0.608 -6.983 0.016 1.00 89.38 186 PHE A N 1
ATOM 1489 C CA . PHE A 1 186 ? 1.070 -8.040 -0.889 1.00 89.38 186 PHE A CA 1
ATOM 1490 C C . PHE A 1 186 ? 1.330 -7.545 -2.304 1.00 89.38 186 PHE A C 1
ATOM 1492 O O . PHE A 1 186 ? 2.307 -7.956 -2.923 1.00 89.38 186 PHE A O 1
ATOM 1499 N N . LEU A 1 187 ? 0.487 -6.651 -2.812 1.00 87.56 187 LEU A N 1
ATOM 1500 C CA . LEU A 1 187 ? 0.633 -6.114 -4.157 1.00 87.56 187 LEU A CA 1
ATOM 1501 C C . LEU A 1 187 ? 1.974 -5.389 -4.339 1.00 87.56 187 LEU A C 1
ATOM 1503 O O . LEU A 1 187 ? 2.634 -5.604 -5.350 1.00 87.56 187 LEU A O 1
ATOM 1507 N N . VAL A 1 188 ? 2.419 -4.612 -3.342 1.00 81.38 188 VAL A N 1
ATOM 1508 C CA . VAL A 1 188 ? 3.693 -3.863 -3.379 1.00 81.38 188 VAL A CA 1
ATOM 1509 C C . VAL A 1 188 ? 4.900 -4.761 -3.664 1.00 81.38 188 VAL A C 1
ATOM 1511 O O . VAL A 1 188 ? 5.800 -4.349 -4.398 1.00 81.38 188 VAL A O 1
ATOM 1514 N N . VAL A 1 189 ? 4.920 -5.975 -3.109 1.00 81.25 189 VAL A N 1
ATOM 1515 C CA . VAL A 1 189 ? 6.033 -6.932 -3.253 1.00 81.25 189 VAL A CA 1
ATOM 1516 C C . VAL A 1 189 ? 5.776 -8.019 -4.288 1.00 81.25 189 VAL A C 1
ATOM 1518 O O . VAL A 1 189 ? 6.688 -8.763 -4.629 1.00 81.25 189 VAL A O 1
ATOM 1521 N N . ALA A 1 190 ? 4.559 -8.115 -4.826 1.00 87.69 190 ALA A N 1
ATOM 1522 C CA . ALA A 1 190 ? 4.198 -9.173 -5.762 1.00 87.69 190 ALA A CA 1
ATOM 1523 C C . ALA A 1 190 ? 5.042 -9.160 -7.040 1.00 87.69 190 ALA A C 1
ATOM 1525 O O . ALA A 1 190 ? 5.248 -10.221 -7.628 1.00 87.69 190 ALA A O 1
ATOM 1526 N N . SER A 1 191 ? 5.555 -7.992 -7.432 1.00 83.06 191 SER A N 1
ATOM 1527 C CA . SER A 1 191 ? 6.379 -7.805 -8.627 1.00 83.06 191 SER A CA 1
ATOM 1528 C C . SER A 1 191 ? 7.860 -8.162 -8.433 1.00 83.06 191 SER A C 1
ATOM 1530 O O . SER A 1 191 ? 8.649 -7.960 -9.348 1.00 83.06 191 SER A O 1
ATOM 1532 N N . HIS A 1 192 ? 8.246 -8.694 -7.270 1.00 80.38 192 HIS A N 1
ATOM 1533 C CA . HIS A 1 192 ? 9.620 -9.090 -6.933 1.00 80.38 192 HIS A CA 1
ATOM 1534 C C . HIS A 1 192 ? 9.667 -10.506 -6.365 1.00 80.38 192 HIS A C 1
ATOM 1536 O O . HIS A 1 192 ? 8.705 -10.961 -5.743 1.00 80.38 192 HIS A O 1
ATOM 1542 N N . GLU A 1 193 ? 10.788 -11.202 -6.550 1.00 73.12 193 GLU A N 1
ATOM 1543 C CA . GLU A 1 193 ? 11.019 -12.552 -6.004 1.00 73.12 193 GLU A CA 1
ATOM 1544 C C . GLU A 1 193 ? 11.909 -12.525 -4.760 1.00 73.12 193 GLU A C 1
ATOM 1546 O O . GLU A 1 193 ? 12.924 -13.193 -4.692 1.00 73.12 193 GLU A O 1
ATOM 1551 N N . PHE A 1 194 ? 11.513 -11.769 -3.731 1.00 67.94 194 PHE A N 1
ATOM 1552 C CA . PHE A 1 194 ? 12.233 -11.743 -2.441 1.00 67.94 194 PHE A CA 1
ATOM 1553 C C . PHE A 1 194 ? 12.180 -13.068 -1.658 1.00 67.94 194 PHE A C 1
ATOM 1555 O O . PHE A 1 194 ? 12.748 -13.173 -0.570 1.00 67.94 194 PHE A O 1
ATOM 1562 N N . GLU A 1 195 ? 11.396 -14.032 -2.137 1.00 64.69 195 GLU A N 1
ATOM 1563 C CA . GLU A 1 195 ? 11.114 -15.284 -1.437 1.00 64.69 195 GLU A CA 1
ATOM 1564 C C . GLU A 1 195 ? 12.150 -16.361 -1.717 1.00 64.69 195 GLU A C 1
ATOM 1566 O O . GLU A 1 195 ? 12.312 -17.270 -0.894 1.00 64.69 195 GLU A O 1
ATOM 1571 N N . ASP A 1 196 ? 12.841 -16.246 -2.843 1.00 58.16 196 ASP A N 1
ATOM 1572 C CA . ASP A 1 196 ? 13.930 -17.126 -3.200 1.00 58.16 196 ASP A CA 1
ATOM 1573 C C . ASP A 1 196 ? 15.170 -16.576 -2.494 1.00 58.16 196 ASP A C 1
ATOM 1575 O O . ASP A 1 196 ? 15.589 -15.443 -2.712 1.00 58.16 196 ASP A O 1
ATOM 1579 N N . ASP A 1 197 ? 15.700 -17.343 -1.538 1.00 51.12 197 ASP A N 1
ATOM 1580 C CA . ASP A 1 197 ? 16.891 -16.972 -0.771 1.00 51.12 197 ASP A CA 1
ATOM 1581 C C . ASP A 1 197 ? 18.141 -17.133 -1.672 1.00 51.12 197 ASP A C 1
ATOM 1583 O O . ASP A 1 197 ? 19.065 -17.883 -1.348 1.00 51.12 197 ASP A O 1
ATOM 1587 N N . THR A 1 198 ? 18.170 -16.484 -2.840 1.00 48.22 198 THR A N 1
ATOM 1588 C CA . THR A 1 198 ? 19.365 -16.405 -3.679 1.00 48.22 198 THR A CA 1
ATOM 1589 C C . THR A 1 198 ? 20.387 -15.538 -2.947 1.00 48.22 198 THR A C 1
ATOM 1591 O O . THR A 1 198 ? 20.251 -14.325 -2.807 1.00 48.22 198 THR A O 1
ATOM 1594 N N . GLN A 1 199 ? 21.427 -16.181 -2.412 1.00 39.56 199 GLN A N 1
ATOM 1595 C CA . GLN A 1 199 ? 22.556 -15.536 -1.726 1.00 39.56 199 GLN A CA 1
ATOM 1596 C C . GLN A 1 199 ? 23.492 -14.753 -2.670 1.00 39.56 199 GLN A C 1
ATOM 1598 O O . GLN A 1 199 ? 24.677 -14.607 -2.385 1.00 39.56 199 GLN A O 1
ATOM 1603 N N . GLY A 1 200 ? 22.993 -14.236 -3.787 1.00 43.41 200 GLY A N 1
ATOM 1604 C CA . GLY A 1 200 ? 23.769 -13.428 -4.715 1.00 43.41 200 GLY A CA 1
ATOM 1605 C C . GLY A 1 200 ? 23.066 -12.103 -4.909 1.00 43.41 200 GLY A C 1
ATOM 1606 O O . GLY A 1 200 ? 22.154 -12.014 -5.716 1.00 43.41 200 GLY A O 1
ATOM 1607 N N . GLY A 1 201 ? 23.474 -11.067 -4.171 1.00 46.50 201 GLY A N 1
ATOM 1608 C CA . GLY A 1 201 ? 23.383 -9.737 -4.773 1.00 46.50 201 GLY A CA 1
ATOM 1609 C C . GLY A 1 201 ? 24.252 -9.733 -6.030 1.00 46.50 201 GLY A C 1
ATOM 1610 O O . GLY A 1 201 ? 25.211 -10.509 -6.064 1.00 46.50 201 GLY A O 1
ATOM 1611 N N . ALA A 1 202 ? 23.909 -8.895 -7.013 1.00 47.56 202 ALA A N 1
ATOM 1612 C CA . ALA A 1 202 ? 24.627 -8.764 -8.283 1.00 47.56 202 ALA A CA 1
ATOM 1613 C C . ALA A 1 202 ? 26.131 -9.016 -8.101 1.00 47.56 202 ALA A C 1
ATOM 1615 O O . ALA A 1 202 ? 26.822 -8.289 -7.372 1.00 47.56 202 ALA A O 1
ATOM 1616 N N . VAL A 1 203 ? 26.622 -10.104 -8.690 1.00 48.84 203 VAL A N 1
ATOM 1617 C CA . VAL A 1 203 ? 28.040 -10.442 -8.627 1.00 48.84 203 VAL A CA 1
ATOM 1618 C C . VAL A 1 203 ? 28.766 -9.343 -9.397 1.00 48.84 203 VAL A C 1
ATOM 1620 O O . VAL A 1 203 ? 28.369 -8.992 -10.506 1.00 48.84 203 VAL A O 1
ATOM 1623 N N . ASN A 1 204 ? 29.806 -8.745 -8.806 1.00 44.50 204 ASN A N 1
ATOM 1624 C CA . ASN A 1 204 ? 30.600 -7.700 -9.466 1.00 44.50 204 ASN A CA 1
ATOM 1625 C C . ASN A 1 204 ? 30.948 -8.120 -10.910 1.00 44.50 204 ASN A C 1
ATOM 1627 O O . ASN A 1 204 ? 31.724 -9.056 -11.099 1.00 44.50 204 ASN A O 1
ATOM 1631 N N . GLY A 1 205 ? 30.392 -7.416 -11.904 1.00 54.34 205 GLY A N 1
ATOM 1632 C CA . GLY A 1 205 ? 30.567 -7.714 -13.332 1.00 54.34 205 GLY A CA 1
ATOM 1633 C C . GLY A 1 205 ? 29.296 -8.129 -14.087 1.00 54.34 205 GLY A C 1
ATOM 1634 O O . GLY A 1 205 ? 29.356 -8.220 -15.310 1.00 54.34 205 GLY A O 1
ATOM 1635 N N . GLU A 1 206 ? 28.168 -8.348 -13.407 1.00 67.62 206 GLU A N 1
ATOM 1636 C CA . GLU A 1 206 ? 26.868 -8.611 -14.045 1.00 67.62 206 GLU A CA 1
ATOM 1637 C C . GLU A 1 206 ? 26.220 -7.324 -14.591 1.00 67.62 206 GLU A C 1
ATOM 1639 O O . GLU A 1 206 ? 26.365 -6.236 -14.024 1.00 67.62 206 GLU A O 1
ATOM 1644 N N . ASP A 1 207 ? 25.527 -7.436 -15.728 1.00 80.62 207 ASP A N 1
ATOM 1645 C CA . ASP A 1 207 ? 24.803 -6.322 -16.345 1.00 80.62 207 ASP A CA 1
ATOM 1646 C C . ASP A 1 207 ? 23.600 -5.947 -15.469 1.00 80.62 207 ASP A C 1
ATOM 1648 O O . ASP A 1 207 ? 22.675 -6.738 -15.281 1.00 80.62 207 ASP A O 1
ATOM 1652 N N . TRP A 1 208 ? 23.607 -4.721 -14.938 1.00 83.44 208 TRP A N 1
ATOM 1653 C CA . TRP A 1 208 ? 22.548 -4.217 -14.061 1.00 83.44 208 TRP A CA 1
ATOM 1654 C C . TRP A 1 208 ? 21.155 -4.316 -14.698 1.00 83.44 208 TRP A C 1
ATOM 1656 O O . TRP A 1 208 ? 20.193 -4.645 -14.010 1.00 83.44 208 TRP A O 1
ATOM 1666 N N . GLY A 1 209 ? 21.029 -4.045 -16.000 1.00 84.69 209 GLY A N 1
ATOM 1667 C CA . GLY A 1 209 ? 19.751 -4.124 -16.701 1.00 84.69 209 GLY A CA 1
ATOM 1668 C C . GLY A 1 209 ? 19.238 -5.559 -16.790 1.00 84.69 209 GLY A C 1
ATOM 1669 O O . GLY A 1 209 ? 18.045 -5.785 -16.593 1.00 84.69 209 GLY A O 1
ATOM 1670 N N . VAL A 1 210 ? 20.133 -6.521 -17.026 1.00 87.38 210 VAL A N 1
ATOM 1671 C CA . VAL A 1 210 ? 19.806 -7.957 -17.013 1.00 87.38 210 VAL A CA 1
ATOM 1672 C C . VAL A 1 210 ? 19.353 -8.393 -15.619 1.00 87.38 210 VAL A C 1
ATOM 1674 O O . VAL A 1 210 ? 18.264 -8.949 -15.492 1.00 87.38 210 VAL A O 1
ATOM 1677 N N . ASP A 1 211 ? 20.106 -8.036 -14.575 1.00 83.19 211 ASP A N 1
ATOM 1678 C CA . ASP A 1 211 ? 19.759 -8.342 -13.179 1.00 83.19 211 ASP A CA 1
ATOM 1679 C C . ASP A 1 211 ? 18.365 -7.806 -12.793 1.00 83.19 211 ASP A C 1
ATOM 1681 O O . ASP A 1 211 ? 17.555 -8.517 -12.189 1.00 83.19 211 ASP A O 1
ATOM 1685 N N . GLN A 1 212 ? 18.030 -6.576 -13.212 1.00 83.50 212 GLN A N 1
ATOM 1686 C CA . GLN A 1 212 ? 16.694 -6.012 -12.991 1.00 83.50 212 GLN A CA 1
ATOM 1687 C C . GLN A 1 212 ? 15.585 -6.826 -13.673 1.00 83.50 212 GLN A C 1
ATOM 1689 O O . GLN A 1 212 ? 14.488 -6.942 -13.120 1.00 83.50 212 GLN A O 1
ATOM 1694 N N . LEU A 1 213 ? 15.825 -7.352 -14.877 1.00 87.38 213 LEU A N 1
ATOM 1695 C CA . LEU A 1 213 ? 14.827 -8.111 -15.637 1.00 87.38 213 LEU A CA 1
ATOM 1696 C C . LEU A 1 213 ? 14.601 -9.514 -15.070 1.00 87.38 213 LEU A C 1
ATOM 1698 O O . LEU A 1 213 ? 13.457 -9.977 -15.054 1.00 87.38 213 LEU A O 1
ATOM 1702 N N . GLU A 1 214 ? 15.661 -10.159 -14.587 1.00 84.88 214 GLU A N 1
ATOM 1703 C CA . GLU A 1 214 ? 15.608 -11.500 -14.000 1.00 84.88 214 GLU A CA 1
ATOM 1704 C C . GLU A 1 214 ? 14.899 -11.502 -12.641 1.00 84.88 214 GLU A C 1
ATOM 1706 O O . GLU A 1 214 ? 14.076 -12.377 -12.366 1.00 84.88 214 GLU A O 1
ATOM 1711 N N . HIS A 1 215 ? 15.138 -10.480 -11.814 1.00 79.81 215 HIS A N 1
ATOM 1712 C CA . HIS A 1 215 ? 14.605 -10.418 -10.449 1.00 79.81 215 HIS A CA 1
ATOM 1713 C C . HIS A 1 215 ? 13.265 -9.674 -10.309 1.00 79.81 215 HIS A C 1
ATOM 1715 O O . HIS A 1 215 ? 12.703 -9.603 -9.204 1.00 79.81 215 HIS A O 1
ATOM 1721 N N . ALA A 1 216 ? 12.719 -9.145 -11.409 1.00 85.19 216 ALA A N 1
ATOM 1722 C CA . ALA A 1 216 ? 11.422 -8.479 -11.454 1.00 85.19 216 ALA A CA 1
ATOM 1723 C C . ALA A 1 216 ? 10.381 -9.263 -12.264 1.00 85.19 216 ALA A C 1
ATOM 1725 O O . ALA A 1 216 ? 10.663 -9.904 -13.275 1.00 85.19 216 ALA A O 1
ATOM 1726 N N . ASN A 1 217 ? 9.123 -9.151 -11.845 1.00 88.38 217 ASN A N 1
ATOM 1727 C CA . ASN A 1 217 ? 7.979 -9.744 -12.523 1.00 88.38 217 A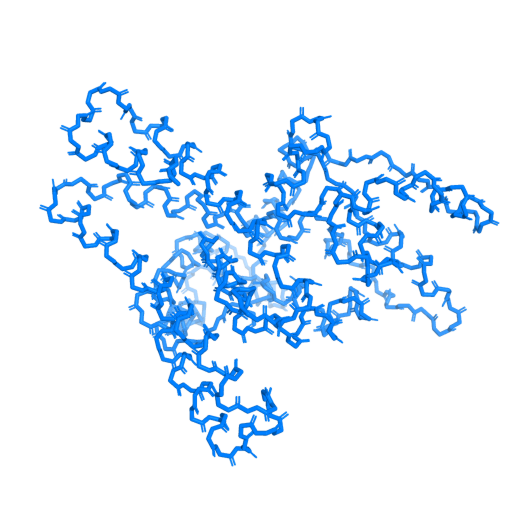SN A CA 1
ATOM 1728 C C . ASN A 1 217 ? 6.970 -8.687 -12.942 1.00 88.38 217 ASN A C 1
ATOM 1730 O O . ASN A 1 217 ? 6.561 -7.849 -12.136 1.00 88.38 217 ASN A O 1
ATOM 1734 N N . ASP A 1 218 ? 6.483 -8.824 -14.168 1.00 91.31 218 ASP A N 1
ATOM 1735 C CA . ASP A 1 218 ? 5.263 -8.163 -14.609 1.00 91.31 218 ASP A CA 1
ATOM 1736 C C . ASP A 1 218 ? 4.045 -8.818 -13.945 1.00 91.31 218 ASP A C 1
ATOM 1738 O O . ASP A 1 218 ? 4.026 -10.028 -13.688 1.00 91.31 218 ASP A O 1
ATOM 1742 N N . LEU A 1 219 ? 3.022 -8.015 -13.653 1.00 91.44 219 LEU A N 1
ATOM 1743 C CA . LEU A 1 219 ? 1.820 -8.451 -12.946 1.00 91.44 219 LEU A CA 1
ATOM 1744 C C . LEU A 1 219 ? 0.563 -8.252 -13.784 1.00 91.44 219 LEU A C 1
ATOM 1746 O O . LEU A 1 219 ? 0.377 -7.232 -14.450 1.00 91.44 219 LEU A O 1
ATOM 1750 N N . THR A 1 220 ? -0.360 -9.198 -13.648 1.00 93.31 220 THR A N 1
ATOM 1751 C CA . THR A 1 220 ? -1.731 -9.058 -14.136 1.00 93.31 220 THR A CA 1
ATOM 1752 C C . THR A 1 220 ? -2.740 -9.314 -13.020 1.00 93.31 220 THR A C 1
ATOM 1754 O O . THR A 1 220 ? -2.541 -10.187 -12.171 1.00 93.31 220 THR A O 1
ATOM 1757 N N . VAL A 1 221 ? -3.815 -8.523 -12.991 1.00 89.94 221 VAL A N 1
ATOM 1758 C CA . VAL A 1 221 ? -4.918 -8.666 -12.028 1.00 89.94 221 VAL A CA 1
ATOM 1759 C C . VAL A 1 221 ? -6.141 -9.240 -12.734 1.00 89.94 221 VAL A C 1
ATOM 1761 O O . VAL A 1 221 ? -6.675 -10.250 -12.281 1.00 89.94 221 VAL A O 1
ATOM 1764 N N . ILE A 1 222 ? -6.554 -8.634 -13.853 1.00 91.69 222 ILE A N 1
ATOM 1765 C CA . ILE A 1 222 ? -7.717 -9.060 -14.648 1.00 91.69 222 ILE A CA 1
ATOM 1766 C C . ILE A 1 222 ? -7.384 -9.389 -16.113 1.00 91.69 222 ILE A C 1
ATOM 1768 O O . ILE A 1 222 ? -8.287 -9.690 -16.888 1.00 91.69 222 ILE A O 1
ATOM 1772 N N . GLY A 1 223 ? -6.116 -9.305 -16.521 1.00 90.38 223 GLY A N 1
ATOM 1773 C CA . GLY A 1 223 ? -5.667 -9.606 -17.887 1.00 90.38 223 GLY A CA 1
ATOM 1774 C C . GLY A 1 223 ? -5.648 -8.406 -18.836 1.00 90.38 223 GLY A C 1
ATOM 1775 O O . GLY A 1 223 ? -5.137 -8.514 -19.949 1.00 90.38 223 GLY A O 1
ATOM 1776 N N . ASN A 1 224 ? -6.166 -7.246 -18.422 1.00 92.56 224 ASN A N 1
ATOM 1777 C CA . ASN A 1 224 ? -6.105 -6.021 -19.217 1.00 92.56 224 ASN A CA 1
ATOM 1778 C C . ASN A 1 224 ? -5.002 -5.110 -18.683 1.00 92.56 224 ASN A C 1
ATOM 1780 O O . ASN A 1 224 ? -5.181 -4.468 -17.656 1.00 92.56 224 ASN A O 1
ATOM 1784 N N . ARG A 1 225 ? -3.894 -4.990 -19.417 1.00 87.94 225 ARG A N 1
ATOM 1785 C CA . ARG A 1 225 ? -2.691 -4.258 -18.981 1.00 87.94 225 ARG A CA 1
ATOM 1786 C C . ARG A 1 225 ? -2.938 -2.787 -18.622 1.00 87.94 225 ARG A C 1
ATOM 1788 O O . ARG A 1 225 ? -2.325 -2.274 -17.690 1.00 87.94 225 ARG A O 1
ATOM 1795 N N . TYR A 1 226 ? -3.856 -2.105 -19.307 1.00 88.25 226 TYR A N 1
ATOM 1796 C CA . TYR A 1 226 ? -4.161 -0.695 -19.034 1.00 88.25 226 TYR A CA 1
ATOM 1797 C C . TYR A 1 226 ? -4.958 -0.519 -17.741 1.00 88.25 226 TYR A C 1
ATOM 1799 O O . TYR A 1 226 ? -4.696 0.404 -16.972 1.00 88.25 226 TYR A O 1
ATOM 1807 N N . VAL A 1 227 ? -5.913 -1.416 -17.489 1.00 88.44 227 VAL A N 1
ATOM 1808 C CA . VAL A 1 227 ? -6.687 -1.427 -16.241 1.00 88.44 227 VAL A CA 1
ATOM 1809 C C . VAL A 1 227 ? -5.826 -1.943 -15.089 1.00 88.44 227 VAL A C 1
ATOM 1811 O O . VAL A 1 227 ? -5.791 -1.333 -14.022 1.00 88.44 227 VAL A O 1
ATOM 1814 N N . ASP A 1 228 ? -5.064 -3.009 -15.327 1.00 89.31 228 ASP A N 1
ATOM 1815 C CA . ASP A 1 228 ? -4.127 -3.603 -14.378 1.00 89.31 228 ASP A CA 1
ATOM 1816 C C . ASP A 1 228 ? -3.075 -2.591 -13.933 1.00 89.31 228 ASP A C 1
ATOM 1818 O O . ASP A 1 228 ? -2.731 -2.574 -12.760 1.00 89.31 228 ASP A O 1
ATOM 1822 N N . CYS A 1 229 ? -2.631 -1.679 -14.802 1.00 85.38 229 CYS A N 1
ATOM 1823 C CA . CYS A 1 229 ? -1.750 -0.579 -14.412 1.00 85.38 229 CYS A CA 1
ATOM 1824 C C . CYS A 1 229 ? -2.341 0.298 -13.291 1.00 85.38 229 CYS A C 1
ATOM 1826 O O . CYS A 1 229 ? -1.590 0.813 -12.467 1.00 85.38 229 CYS A O 1
ATOM 1828 N N . PHE A 1 230 ? -3.663 0.474 -13.207 1.00 81.56 230 PHE A N 1
ATOM 1829 C CA . PHE A 1 230 ? -4.285 1.170 -12.074 1.00 81.56 230 PHE A CA 1
ATOM 1830 C C . PHE A 1 230 ? -4.495 0.241 -10.879 1.00 81.56 230 PHE A C 1
ATOM 1832 O O . PHE A 1 230 ? -4.178 0.617 -9.751 1.00 81.56 230 PHE A O 1
ATOM 1839 N N . LEU A 1 231 ? -4.997 -0.972 -11.122 1.00 84.12 231 LEU A N 1
ATOM 1840 C CA . LEU A 1 231 ? -5.311 -1.939 -10.067 1.00 84.12 231 LEU A CA 1
ATOM 1841 C C . LEU A 1 231 ? -4.065 -2.435 -9.324 1.00 84.12 231 LEU A C 1
ATOM 1843 O O . LEU A 1 231 ? -4.141 -2.720 -8.131 1.00 84.12 231 LEU A O 1
ATOM 1847 N N . SER A 1 232 ? -2.923 -2.505 -10.011 1.00 82.12 232 SER A N 1
ATOM 1848 C CA . SER A 1 232 ? -1.639 -2.941 -9.462 1.00 82.12 232 SER A CA 1
ATOM 1849 C C . SER A 1 232 ? -0.764 -1.791 -8.961 1.00 82.12 232 SER A C 1
ATOM 1851 O O . SER A 1 232 ? 0.394 -2.003 -8.616 1.00 82.12 232 SER A O 1
ATOM 1853 N N . ALA A 1 233 ? -1.291 -0.564 -8.937 1.00 75.19 233 ALA A N 1
ATOM 1854 C CA . ALA A 1 233 ? -0.523 0.643 -8.660 1.00 75.19 233 ALA A CA 1
ATOM 1855 C C . ALA A 1 233 ? 0.723 0.803 -9.555 1.00 75.19 233 ALA A C 1
ATOM 1857 O O . ALA A 1 233 ? 1.797 1.159 -9.086 1.00 75.19 233 ALA A O 1
ATOM 1858 N N . GLY A 1 234 ? 0.597 0.551 -10.856 1.00 76.69 234 GLY A N 1
ATOM 1859 C CA . GLY A 1 234 ? 1.660 0.732 -11.850 1.00 76.69 234 GLY A CA 1
ATOM 1860 C C . GLY A 1 234 ? 2.640 -0.436 -11.961 1.00 76.69 234 GLY A C 1
ATOM 1861 O O . GLY A 1 234 ? 3.534 -0.390 -12.798 1.00 76.69 234 GLY A O 1
ATOM 1862 N N . LEU A 1 235 ? 2.455 -1.497 -11.172 1.00 78.12 235 LEU A N 1
ATOM 1863 C CA . LEU A 1 235 ? 3.320 -2.681 -11.146 1.00 78.12 235 LEU A CA 1
ATOM 1864 C C . LEU A 1 235 ? 3.001 -3.691 -12.266 1.00 78.12 235 LEU A C 1
ATOM 1866 O O . LEU A 1 235 ? 3.470 -4.822 -12.220 1.00 78.12 235 LEU A O 1
ATOM 1870 N N . SER A 1 236 ? 2.149 -3.343 -13.239 1.00 85.75 236 SER A N 1
ATOM 1871 C CA . SER A 1 236 ? 1.747 -4.291 -14.289 1.00 85.75 236 SER A CA 1
ATOM 1872 C C . SER A 1 236 ? 2.881 -4.551 -15.283 1.00 85.75 236 SER A C 1
ATOM 1874 O O . SER A 1 236 ? 3.205 -5.704 -15.523 1.00 85.75 236 SER A O 1
ATOM 1876 N N . SER A 1 237 ? 3.536 -3.500 -15.779 1.00 87.12 237 SER A N 1
ATOM 1877 C CA . SER A 1 237 ? 4.755 -3.568 -16.601 1.00 87.12 237 SER A CA 1
ATOM 1878 C C . SER A 1 237 ? 5.972 -3.166 -15.753 1.00 87.12 237 SER A C 1
ATOM 1880 O O . SER A 1 237 ? 6.567 -2.095 -15.942 1.00 87.12 237 SER A O 1
ATOM 1882 N N . HIS A 1 238 ? 6.253 -3.957 -14.717 1.00 88.44 238 HIS A N 1
ATOM 1883 C CA . HIS A 1 238 ? 7.229 -3.627 -13.675 1.00 88.44 238 HIS A CA 1
ATOM 1884 C C . HIS A 1 238 ? 8.676 -3.840 -14.127 1.00 88.44 238 HIS A C 1
ATOM 1886 O O . HIS A 1 238 ? 9.562 -3.122 -13.673 1.00 88.44 238 HIS A O 1
ATOM 1892 N N . ARG A 1 239 ? 8.931 -4.761 -15.063 1.00 90.12 239 ARG A N 1
ATOM 1893 C CA . ARG A 1 239 ? 10.274 -4.956 -15.637 1.00 90.12 239 ARG A CA 1
ATOM 1894 C C . ARG A 1 239 ? 10.769 -3.712 -16.361 1.00 90.12 239 ARG A C 1
ATOM 1896 O O . ARG A 1 239 ? 11.839 -3.188 -16.065 1.00 90.12 239 ARG A O 1
ATOM 1903 N N . VAL A 1 240 ? 9.926 -3.173 -17.241 1.00 89.69 240 VAL A N 1
ATOM 1904 C CA . VAL A 1 240 ? 10.212 -1.924 -17.957 1.00 89.69 240 VAL A CA 1
ATOM 1905 C C . VAL A 1 240 ? 10.361 -0.759 -16.981 1.00 89.69 240 VAL A C 1
ATOM 1907 O O . VAL A 1 240 ? 11.242 0.078 -17.154 1.00 89.69 240 VAL A O 1
ATOM 1910 N N . HIS A 1 241 ? 9.551 -0.728 -15.916 1.00 87.62 241 HIS A N 1
ATOM 1911 C CA . HIS A 1 241 ? 9.664 0.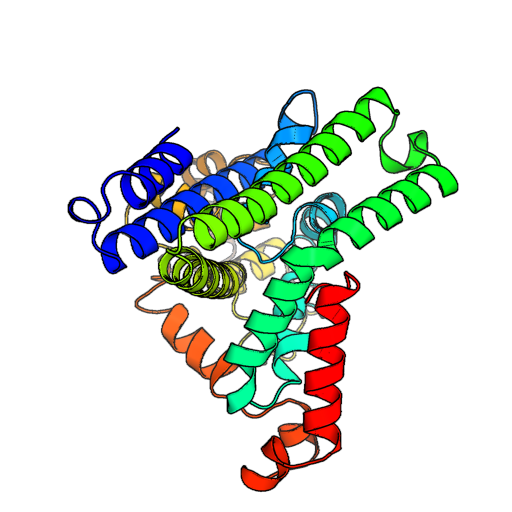293 -14.875 1.00 87.62 241 HIS A CA 1
ATOM 1912 C C . HIS A 1 241 ? 11.057 0.332 -14.233 1.00 87.62 241 HIS A C 1
ATOM 1914 O O . HIS A 1 241 ? 11.536 1.419 -13.919 1.00 87.62 241 HIS A O 1
ATOM 1920 N N . HIS A 1 242 ? 11.693 -0.822 -14.033 1.00 84.44 242 HIS A N 1
ATOM 1921 C CA . HIS A 1 242 ? 13.014 -0.900 -13.415 1.00 84.44 242 HIS A CA 1
ATOM 1922 C C . HIS A 1 242 ? 14.151 -0.543 -14.353 1.00 84.44 242 HIS A C 1
ATOM 1924 O O . HIS A 1 242 ? 15.047 0.185 -13.944 1.00 84.44 242 HIS A O 1
ATOM 1930 N N . VAL A 1 243 ? 14.097 -0.995 -15.606 1.00 87.06 243 VAL A N 1
ATOM 1931 C CA . VAL A 1 243 ? 15.156 -0.695 -16.581 1.00 87.06 243 VAL A CA 1
ATOM 1932 C C . VAL A 1 243 ? 15.053 0.745 -17.092 1.00 87.06 243 VAL A C 1
ATOM 1934 O O . VAL A 1 243 ? 16.065 1.399 -17.337 1.00 87.06 243 VAL A O 1
ATOM 1937 N N . LEU A 1 244 ? 13.833 1.278 -17.214 1.00 85.38 244 LEU A N 1
ATOM 1938 C CA . LEU A 1 244 ? 13.555 2.626 -17.716 1.00 85.38 244 LEU A CA 1
ATOM 1939 C C . LEU A 1 244 ? 12.812 3.482 -16.665 1.00 85.38 244 LEU A C 1
ATOM 1941 O O . LEU A 1 244 ? 11.719 3.999 -16.933 1.00 85.38 244 LEU A O 1
ATOM 1945 N N . PRO A 1 245 ? 13.398 3.723 -15.474 1.00 73.94 245 PRO A N 1
ATOM 1946 C CA . PRO A 1 245 ? 12.699 4.359 -14.350 1.00 73.94 245 PRO A CA 1
ATOM 1947 C C . PRO A 1 245 ? 12.284 5.810 -14.637 1.00 73.94 245 PRO A C 1
ATOM 1949 O O . PRO A 1 245 ? 11.362 6.347 -14.022 1.00 73.94 245 PRO A O 1
ATOM 1952 N N . PHE A 1 246 ? 12.902 6.451 -15.633 1.00 73.94 246 PHE A N 1
ATOM 1953 C CA . PHE A 1 246 ? 12.622 7.833 -16.021 1.00 73.94 246 PHE A CA 1
ATOM 1954 C C . PHE A 1 246 ? 11.490 8.001 -17.043 1.00 73.94 246 PHE A C 1
ATOM 1956 O O . PHE A 1 246 ? 11.266 9.121 -17.502 1.00 73.94 246 PHE A O 1
ATOM 1963 N N . GLN A 1 247 ? 10.741 6.950 -17.393 1.00 74.25 247 GLN A N 1
ATOM 1964 C CA . GLN A 1 247 ? 9.581 7.074 -18.291 1.00 74.25 247 GLN A CA 1
ATOM 1965 C C . GLN A 1 247 ? 8.401 7.830 -17.662 1.00 74.25 247 GLN A C 1
ATOM 1967 O O . GLN A 1 247 ? 7.528 8.343 -18.368 1.00 74.25 247 GLN A O 1
ATOM 1972 N N . ARG A 1 248 ? 8.394 7.977 -16.328 1.00 75.88 248 ARG A N 1
ATOM 1973 C CA . ARG A 1 248 ? 7.424 8.781 -15.561 1.00 75.88 248 ARG A CA 1
ATOM 1974 C C . ARG A 1 248 ? 5.952 8.435 -15.840 1.00 75.88 248 ARG A C 1
ATOM 1976 O O . ARG A 1 248 ? 5.087 9.303 -15.681 1.00 75.88 248 ARG A O 1
ATOM 1983 N N . SER A 1 249 ? 5.665 7.228 -16.337 1.00 79.88 249 SER A N 1
ATOM 1984 C CA . SER A 1 249 ? 4.323 6.767 -16.703 1.00 79.88 249 SER A CA 1
ATOM 1985 C C . SER A 1 249 ? 4.278 5.251 -16.892 1.00 79.88 249 SER A C 1
ATOM 1987 O O . SER A 1 249 ? 4.952 4.728 -17.772 1.00 79.88 249 SER A O 1
ATOM 1989 N N . GLY A 1 250 ? 3.396 4.558 -16.164 1.00 81.00 250 GLY A N 1
ATOM 1990 C CA . GLY A 1 250 ? 3.154 3.125 -16.378 1.00 81.00 250 GLY A CA 1
ATOM 1991 C C . GLY A 1 250 ? 2.624 2.795 -17.782 1.00 81.00 250 GLY A C 1
ATOM 1992 O O . GLY A 1 250 ? 2.898 1.728 -18.311 1.00 81.00 250 GLY A O 1
ATOM 1993 N N . PHE A 1 251 ? 1.946 3.731 -18.454 1.00 86.88 251 PHE A N 1
ATOM 1994 C CA . PHE A 1 251 ? 1.534 3.531 -19.849 1.00 86.88 251 PHE A CA 1
ATOM 1995 C C . PHE A 1 251 ? 2.699 3.599 -20.832 1.00 86.88 251 PHE A C 1
ATOM 1997 O O . PHE A 1 251 ? 2.687 2.891 -21.833 1.00 86.88 251 PHE A O 1
ATOM 2004 N N . ALA A 1 252 ? 3.703 4.433 -20.551 1.00 87.88 252 ALA A N 1
ATOM 2005 C CA . ALA A 1 252 ? 4.918 4.457 -21.361 1.00 87.88 252 ALA A CA 1
ATOM 2006 C C . ALA A 1 252 ? 5.680 3.135 -21.209 1.00 87.88 252 ALA A C 1
ATOM 2008 O O . ALA A 1 252 ? 6.131 2.580 -22.209 1.00 87.88 252 ALA A O 1
ATOM 2009 N N . ASN A 1 253 ? 5.705 2.585 -19.992 1.00 89.69 253 ASN A N 1
ATOM 2010 C CA . ASN A 1 253 ? 6.256 1.260 -19.732 1.00 89.69 253 ASN A CA 1
ATOM 2011 C C . ASN A 1 253 ? 5.527 0.181 -20.560 1.00 89.69 253 ASN A C 1
ATOM 2013 O O . ASN A 1 253 ? 6.175 -0.636 -21.201 1.00 89.69 253 ASN A O 1
ATOM 2017 N N . ILE A 1 254 ? 4.187 0.216 -20.623 1.00 90.81 254 ILE A N 1
ATOM 2018 C CA . ILE A 1 254 ? 3.403 -0.722 -21.449 1.00 90.81 254 ILE A CA 1
ATOM 2019 C C . ILE A 1 254 ? 3.769 -0.610 -22.933 1.00 90.81 254 ILE A C 1
ATOM 2021 O O . ILE A 1 254 ? 3.999 -1.630 -23.575 1.00 90.81 254 ILE A O 1
ATOM 2025 N N . VAL A 1 255 ? 3.821 0.613 -23.471 1.00 91.12 255 VAL A N 1
ATOM 2026 C CA . VAL A 1 255 ? 4.078 0.873 -24.901 1.00 91.12 255 VAL A CA 1
ATOM 2027 C C . VAL A 1 255 ? 5.500 0.494 -25.315 1.00 91.12 255 VAL A C 1
ATOM 2029 O O . VAL A 1 255 ? 5.723 0.101 -26.453 1.00 91.12 255 VAL A O 1
ATOM 2032 N N . THR A 1 256 ? 6.466 0.615 -24.407 1.00 92.00 256 THR A N 1
ATOM 2033 C CA . THR A 1 256 ? 7.882 0.338 -24.699 1.00 92.00 256 THR A CA 1
ATOM 2034 C C . THR A 1 256 ? 8.320 -1.077 -24.339 1.00 92.00 256 THR A C 1
ATOM 2036 O O . THR A 1 256 ? 9.474 -1.430 -24.568 1.00 92.00 256 THR A O 1
ATOM 2039 N N . GLU A 1 257 ? 7.409 -1.903 -23.822 1.00 92.19 257 GLU A N 1
ATOM 2040 C CA . GLU A 1 257 ? 7.726 -3.269 -23.410 1.00 92.19 257 GLU A CA 1
ATOM 2041 C C . GLU A 1 257 ? 8.233 -4.130 -24.562 1.00 92.19 257 GLU A C 1
ATOM 2043 O O . GLU A 1 257 ? 9.210 -4.845 -24.377 1.00 92.19 257 GLU A O 1
ATOM 2048 N N . ASP A 1 258 ? 7.611 -4.056 -25.741 1.00 93.31 258 ASP A N 1
ATOM 2049 C CA . ASP A 1 258 ? 8.024 -4.888 -26.875 1.00 93.31 258 ASP A CA 1
ATOM 2050 C C . ASP A 1 258 ? 9.443 -4.530 -27.342 1.00 93.31 258 ASP A C 1
ATOM 2052 O O . ASP A 1 258 ? 10.241 -5.422 -27.608 1.00 93.31 258 ASP A O 1
ATOM 2056 N N . VAL A 1 259 ? 9.804 -3.240 -27.315 1.00 93.81 259 VAL A N 1
ATOM 2057 C CA . VAL A 1 259 ? 11.174 -2.786 -27.607 1.00 93.81 259 VAL A CA 1
ATOM 2058 C C . VAL A 1 259 ? 12.154 -3.333 -26.570 1.00 93.81 259 VAL A C 1
ATOM 2060 O O . VAL A 1 259 ? 13.195 -3.874 -26.930 1.00 93.81 259 VAL A O 1
ATOM 2063 N N . LEU A 1 260 ? 11.828 -3.237 -25.276 1.00 93.25 260 LEU A N 1
ATOM 2064 C CA . LEU A 1 260 ? 12.707 -3.762 -24.231 1.00 93.25 260 LEU A CA 1
ATOM 2065 C C . LEU A 1 260 ? 12.816 -5.291 -24.289 1.00 93.25 260 LEU A C 1
ATOM 2067 O O . LEU A 1 260 ? 13.888 -5.826 -24.032 1.00 93.25 260 LEU A O 1
ATOM 2071 N N . ARG A 1 261 ? 11.740 -5.989 -24.664 1.00 93.69 261 ARG A N 1
ATOM 2072 C CA . ARG A 1 261 ? 11.725 -7.437 -24.886 1.00 93.69 261 ARG A CA 1
ATOM 2073 C C . ARG A 1 261 ? 12.649 -7.840 -26.033 1.00 93.69 261 ARG A C 1
ATOM 2075 O O . ARG A 1 261 ? 13.408 -8.794 -25.887 1.00 93.69 261 ARG A O 1
ATOM 2082 N N . GLU A 1 262 ? 12.586 -7.129 -27.156 1.00 95.12 262 GLU A N 1
ATOM 2083 C CA . GLU A 1 262 ? 13.468 -7.360 -28.304 1.00 95.12 262 GLU A CA 1
ATOM 2084 C C . GLU A 1 262 ? 14.937 -7.121 -27.947 1.00 95.12 262 GLU A C 1
ATOM 2086 O O . GLU A 1 262 ? 15.793 -7.920 -28.323 1.00 95.12 262 GLU A O 1
ATOM 2091 N N . GLU A 1 263 ? 15.237 -6.058 -27.194 1.00 94.12 263 GLU A N 1
ATOM 2092 C CA . GLU A 1 263 ? 16.596 -5.811 -26.711 1.00 94.12 263 GLU A CA 1
ATOM 2093 C C . GLU A 1 263 ? 17.043 -6.889 -25.717 1.00 94.12 263 GLU A C 1
ATOM 2095 O O . GLU A 1 263 ? 18.105 -7.469 -25.908 1.00 94.12 263 GLU A O 1
ATOM 2100 N N . ALA A 1 264 ? 16.224 -7.238 -24.721 1.00 92.81 264 ALA A N 1
ATOM 2101 C CA . ALA A 1 264 ? 16.529 -8.267 -23.723 1.00 92.81 264 ALA A CA 1
ATOM 2102 C C . ALA A 1 264 ? 16.879 -9.624 -24.362 1.00 92.81 264 ALA A C 1
ATOM 2104 O O . ALA A 1 264 ? 17.835 -10.281 -23.946 1.00 92.81 264 ALA A O 1
ATOM 2105 N N . ALA A 1 265 ? 16.183 -10.000 -25.440 1.00 93.62 265 ALA A N 1
ATOM 2106 C CA . ALA A 1 265 ? 16.469 -11.221 -26.187 1.00 93.62 265 ALA A CA 1
ATOM 2107 C C . ALA A 1 265 ? 17.884 -11.236 -26.800 1.00 93.62 265 ALA A C 1
ATOM 2109 O O . ALA A 1 265 ? 18.509 -12.295 -26.866 1.00 93.62 265 ALA A O 1
ATOM 2110 N N . LYS A 1 266 ? 18.435 -10.078 -27.199 1.00 93.94 266 LYS A N 1
ATOM 2111 C CA . LYS A 1 266 ? 19.821 -9.974 -27.704 1.00 93.94 266 LYS A CA 1
ATOM 2112 C C . LYS A 1 266 ? 20.861 -10.240 -26.615 1.00 93.94 266 LYS A C 1
ATOM 2114 O O . LYS A 1 266 ? 21.967 -10.665 -26.933 1.00 93.94 266 LYS A O 1
ATOM 2119 N N . PHE A 1 267 ? 20.495 -10.023 -25.353 1.00 90.25 267 PHE A N 1
ATOM 2120 C CA . PHE A 1 267 ? 21.303 -10.344 -24.175 1.00 90.25 267 PHE A CA 1
ATOM 2121 C C . PHE A 1 267 ? 21.004 -11.747 -23.618 1.00 90.25 267 PHE A C 1
ATOM 2123 O O . PHE A 1 267 ? 21.526 -12.113 -22.571 1.00 90.25 267 PHE A O 1
ATOM 2130 N N . GLY A 1 268 ? 20.188 -12.552 -24.313 1.00 90.19 268 GLY A N 1
ATOM 2131 C CA . GLY A 1 268 ? 19.845 -13.914 -23.897 1.00 90.19 268 GLY A CA 1
ATOM 2132 C C . GLY A 1 268 ? 18.822 -13.996 -22.761 1.00 90.19 268 GLY A C 1
ATOM 2133 O O . GLY A 1 268 ? 18.634 -15.074 -22.204 1.00 90.19 268 GLY A O 1
ATOM 2134 N N . VAL A 1 269 ? 18.147 -12.892 -22.426 1.00 90.25 269 VAL A N 1
ATOM 2135 C CA . VAL A 1 269 ? 17.146 -12.846 -21.353 1.00 90.25 269 VAL A CA 1
ATOM 2136 C C . VAL A 1 269 ? 15.769 -13.206 -21.907 1.00 90.25 269 VAL A C 1
ATOM 2138 O O . VAL A 1 269 ? 15.236 -12.527 -22.789 1.00 90.25 269 VAL A O 1
ATOM 2141 N N . GLU A 1 270 ? 15.167 -14.272 -21.378 1.00 90.38 270 GLU A N 1
ATOM 2142 C CA . GLU A 1 270 ? 13.812 -14.685 -21.749 1.00 90.38 270 GLU A CA 1
ATOM 2143 C C . GLU A 1 270 ? 12.757 -13.761 -21.123 1.00 90.38 270 GLU A C 1
ATOM 2145 O O . GLU A 1 270 ? 12.720 -13.536 -19.911 1.00 90.38 270 GLU A O 1
ATOM 2150 N N . TRP A 1 271 ? 11.827 -13.267 -21.944 1.00 91.00 271 TRP A N 1
ATOM 2151 C CA . TRP A 1 271 ? 10.720 -12.450 -21.455 1.00 91.00 271 TRP A CA 1
ATOM 2152 C C . TRP A 1 271 ? 9.533 -13.305 -21.018 1.00 91.00 271 TRP A C 1
ATOM 2154 O O . TRP A 1 271 ? 8.650 -13.642 -21.809 1.00 91.00 271 TRP A O 1
ATOM 2164 N N . LEU A 1 272 ? 9.497 -13.632 -19.730 1.00 90.88 272 LEU A N 1
ATOM 2165 C CA . LEU A 1 272 ? 8.440 -14.463 -19.155 1.00 90.88 272 LEU A CA 1
ATOM 2166 C C . LEU A 1 272 ? 7.075 -13.747 -19.140 1.00 90.88 272 LEU A C 1
ATOM 2168 O O . LEU A 1 272 ? 7.021 -12.525 -18.950 1.00 90.88 272 LEU A O 1
ATOM 2172 N N . PRO A 1 273 ? 5.957 -14.489 -19.245 1.00 91.56 273 PRO A N 1
ATOM 2173 C CA . PRO A 1 273 ? 4.618 -13.912 -19.168 1.00 91.56 273 PRO A CA 1
ATOM 2174 C C . PRO A 1 273 ? 4.343 -13.251 -17.809 1.00 91.56 273 PRO A C 1
ATOM 2176 O O . PRO A 1 273 ? 4.902 -13.634 -16.777 1.00 91.56 273 PRO A O 1
ATOM 2179 N N . ALA A 1 274 ? 3.432 -12.273 -17.809 1.00 92.19 274 ALA A N 1
ATOM 2180 C CA . ALA A 1 274 ? 2.991 -11.603 -16.590 1.00 92.19 274 ALA A CA 1
ATOM 2181 C C . ALA A 1 274 ? 2.356 -12.600 -15.607 1.00 92.19 274 ALA A C 1
ATOM 2183 O O . ALA A 1 274 ? 1.533 -13.439 -15.983 1.00 92.19 274 ALA A O 1
ATOM 2184 N N . LYS A 1 275 ? 2.716 -12.486 -14.326 1.00 92.56 275 LYS A N 1
ATOM 2185 C CA . LYS A 1 275 ? 2.232 -13.375 -13.266 1.00 92.56 275 LYS A CA 1
ATOM 2186 C C . LYS A 1 275 ? 0.893 -12.873 -12.725 1.00 92.56 275 LYS A C 1
ATOM 2188 O O . LYS A 1 275 ? 0.721 -11.687 -12.434 1.00 92.56 275 LYS A O 1
ATOM 2193 N N . GLY A 1 276 ? -0.066 -13.783 -12.566 1.00 93.69 276 GLY A N 1
ATOM 2194 C CA . GLY A 1 276 ? -1.369 -13.468 -11.982 1.00 93.69 276 GLY A CA 1
ATOM 2195 C C . GLY A 1 276 ? -1.243 -13.111 -10.502 1.00 93.69 276 GLY A C 1
ATOM 2196 O O . GLY A 1 276 ? -0.742 -13.911 -9.710 1.00 93.69 276 GLY A O 1
ATOM 2197 N N . PHE A 1 277 ? -1.724 -11.934 -10.095 1.00 92.75 277 PHE A N 1
ATOM 2198 C CA . PHE A 1 277 ? -1.644 -11.515 -8.695 1.00 92.75 277 PHE A CA 1
ATOM 2199 C C . PHE A 1 277 ? -2.410 -12.476 -7.780 1.00 92.75 277 PHE A C 1
ATOM 2201 O O . PHE A 1 277 ? -1.855 -12.954 -6.799 1.00 92.75 277 PHE A O 1
ATOM 2208 N N . ILE A 1 278 ? -3.661 -12.800 -8.119 1.00 91.56 278 ILE A N 1
ATOM 2209 C CA . ILE A 1 278 ? -4.529 -13.634 -7.274 1.00 91.56 278 ILE A CA 1
ATOM 2210 C C . ILE A 1 278 ? -4.191 -15.123 -7.387 1.00 91.56 278 ILE A C 1
ATOM 2212 O O . ILE A 1 278 ? -4.218 -15.834 -6.386 1.00 91.56 278 ILE A O 1
ATOM 2216 N N . THR A 1 279 ? -3.889 -15.601 -8.593 1.00 92.69 279 THR A N 1
ATOM 2217 C CA . THR A 1 279 ? -3.747 -17.037 -8.877 1.00 92.69 279 THR A CA 1
ATOM 2218 C C . THR A 1 279 ? -2.324 -17.561 -8.711 1.00 92.69 279 THR A C 1
ATOM 2220 O O . THR A 1 279 ? -2.165 -18.750 -8.455 1.00 92.69 279 THR A O 1
ATOM 2223 N N . ASP A 1 280 ? -1.301 -16.706 -8.812 1.00 92.19 280 ASP A N 1
ATOM 2224 C CA . ASP A 1 280 ? 0.105 -17.111 -8.693 1.00 92.19 280 ASP A CA 1
ATOM 2225 C C . ASP A 1 280 ? 0.822 -16.431 -7.518 1.00 92.19 280 ASP A C 1
ATOM 2227 O O . ASP A 1 280 ? 1.317 -17.110 -6.615 1.00 92.19 280 ASP A O 1
ATOM 2231 N N . ARG A 1 281 ? 0.862 -15.092 -7.484 1.00 91.75 281 ARG A N 1
ATOM 2232 C CA . ARG A 1 281 ? 1.699 -14.364 -6.512 1.00 91.75 281 ARG A CA 1
ATOM 2233 C C . ARG A 1 281 ? 1.142 -14.408 -5.096 1.00 91.75 281 ARG A C 1
ATOM 2235 O O . ARG A 1 281 ? 1.852 -14.806 -4.177 1.00 91.75 281 ARG A O 1
ATOM 2242 N N . LEU A 1 282 ? -0.119 -14.033 -4.899 1.00 92.06 282 LEU A N 1
ATOM 2243 C CA . LEU A 1 282 ? -0.736 -13.926 -3.577 1.00 92.06 282 LEU A CA 1
ATOM 2244 C C . LEU A 1 282 ? -0.647 -15.236 -2.766 1.00 92.06 282 LEU A C 1
ATOM 2246 O O . LEU A 1 282 ? -0.234 -15.159 -1.610 1.00 92.06 282 LEU A O 1
ATOM 2250 N N . PRO A 1 283 ? -0.926 -16.436 -3.320 1.00 92.75 283 PRO A N 1
ATOM 2251 C CA . PRO A 1 283 ? -0.755 -17.689 -2.583 1.00 92.75 283 PRO A CA 1
ATOM 2252 C C . PRO A 1 283 ? 0.682 -17.920 -2.098 1.00 92.75 283 PRO A C 1
ATOM 2254 O O . PRO A 1 283 ? 0.884 -18.327 -0.950 1.00 92.75 283 PRO A O 1
ATOM 2257 N N . ARG A 1 284 ? 1.688 -17.628 -2.937 1.00 91.44 284 ARG A N 1
ATOM 2258 C CA . ARG A 1 284 ? 3.112 -17.774 -2.583 1.00 91.44 284 ARG A CA 1
ATOM 2259 C C . ARG A 1 284 ? 3.513 -16.799 -1.476 1.00 91.44 284 ARG A C 1
ATOM 2261 O O . ARG A 1 284 ? 4.089 -17.221 -0.474 1.00 91.44 284 ARG A O 1
ATOM 2268 N N . LEU A 1 285 ? 3.128 -15.531 -1.618 1.00 90.50 285 LEU A N 1
ATOM 2269 C CA . LEU A 1 285 ? 3.401 -14.479 -0.636 1.00 90.50 285 LEU A CA 1
ATOM 2270 C C . LEU A 1 285 ? 2.710 -14.763 0.702 1.00 90.50 285 LEU A C 1
ATOM 2272 O O . LEU A 1 285 ? 3.316 -14.618 1.759 1.00 90.50 285 LEU A O 1
ATOM 2276 N N . CYS A 1 286 ? 1.457 -15.225 0.687 1.00 91.88 286 CYS A N 1
ATOM 2277 C CA . CYS A 1 286 ? 0.764 -15.664 1.897 1.00 91.88 286 CYS A CA 1
ATOM 2278 C C . CYS A 1 286 ? 1.519 -16.815 2.566 1.00 91.88 286 CYS A C 1
ATOM 2280 O O . CYS A 1 286 ? 1.760 -16.781 3.774 1.00 91.88 286 CYS A O 1
ATOM 2282 N N . ARG A 1 287 ? 1.949 -17.818 1.791 1.00 90.75 287 ARG A N 1
ATOM 2283 C CA . ARG A 1 287 ? 2.708 -18.950 2.327 1.00 90.75 287 ARG A CA 1
ATOM 2284 C C . ARG A 1 287 ? 3.999 -18.495 2.997 1.00 90.75 287 ARG A C 1
ATOM 2286 O O . ARG A 1 287 ? 4.261 -18.910 4.125 1.00 90.75 287 ARG A O 1
ATOM 2293 N N . LYS A 1 288 ? 4.802 -17.638 2.369 1.00 88.00 288 LYS A N 1
ATOM 2294 C CA . LYS A 1 288 ? 6.058 -17.246 3.004 1.00 88.00 288 LYS A CA 1
ATOM 2295 C C . LYS A 1 288 ? 5.871 -16.163 4.066 1.00 88.00 288 LYS A C 1
ATOM 2297 O O . LYS A 1 288 ? 6.314 -16.378 5.193 1.00 88.00 288 LYS A O 1
ATOM 2302 N N . TYR A 1 289 ? 5.156 -15.075 3.802 1.00 88.31 289 TYR A N 1
ATOM 2303 C CA . TYR A 1 289 ? 5.049 -13.972 4.761 1.00 88.31 289 TYR A CA 1
ATOM 2304 C C . TYR A 1 289 ? 4.043 -14.186 5.890 1.00 88.31 289 TYR A C 1
ATOM 2306 O O . TYR A 1 289 ? 4.236 -13.642 6.979 1.00 88.31 289 TYR A O 1
ATOM 2314 N N . LEU A 1 290 ? 2.992 -14.987 5.698 1.00 91.50 290 LEU A N 1
ATOM 2315 C CA . LEU A 1 290 ? 2.035 -15.278 6.772 1.00 91.50 290 LEU A CA 1
ATOM 2316 C C . LEU A 1 290 ? 2.282 -16.625 7.427 1.00 91.50 290 LEU A C 1
ATOM 2318 O O . LEU A 1 290 ? 2.061 -16.716 8.626 1.00 91.50 290 LEU A O 1
ATOM 2322 N N . LEU A 1 291 ? 2.740 -17.643 6.686 1.00 90.75 291 LEU A N 1
ATOM 2323 C CA . LEU A 1 291 ? 2.779 -19.015 7.213 1.00 90.75 291 LEU A CA 1
ATOM 2324 C C . LEU A 1 291 ? 4.142 -19.496 7.722 1.00 90.75 291 LEU A C 1
ATOM 2326 O O . LEU A 1 291 ? 4.234 -20.504 8.416 1.00 90.75 291 LEU A O 1
ATOM 2330 N N . THR A 1 292 ? 5.215 -18.777 7.415 1.00 90.50 292 THR A N 1
ATOM 2331 C CA . THR A 1 292 ? 6.559 -19.156 7.869 1.00 90.50 292 THR A CA 1
ATOM 2332 C C . THR A 1 292 ? 6.778 -18.765 9.334 1.00 90.50 292 THR A C 1
ATOM 2334 O O . THR A 1 292 ? 6.309 -17.697 9.711 1.00 90.50 292 THR A O 1
ATOM 2337 N N . PRO A 1 293 ? 7.547 -19.503 10.156 1.00 91.44 293 PRO A N 1
ATOM 2338 C CA . PRO A 1 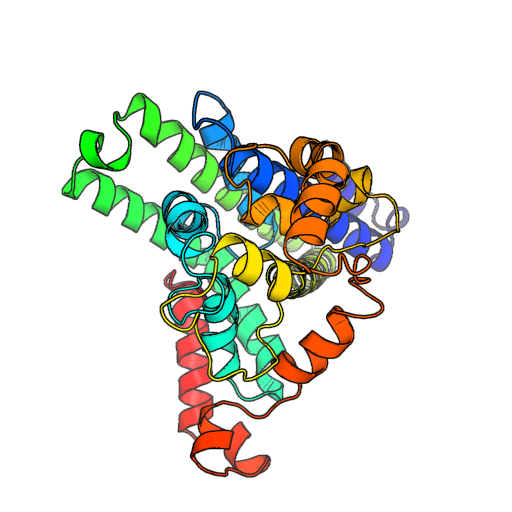293 ? 7.926 -19.053 11.499 1.00 91.44 293 PRO A CA 1
ATOM 2339 C C . PRO A 1 293 ? 8.641 -17.695 11.498 1.00 91.44 293 PRO A C 1
ATOM 2341 O O . PRO A 1 293 ? 9.294 -17.313 10.521 1.00 91.44 293 PRO A O 1
ATOM 2344 N N . SER A 1 294 ? 8.517 -16.950 12.592 1.00 91.19 294 SER A N 1
ATOM 2345 C CA . SER A 1 294 ? 9.227 -15.685 12.805 1.00 91.19 294 SER A CA 1
ATOM 2346 C C . SER A 1 294 ? 10.741 -15.862 12.694 1.00 91.19 294 SER A C 1
ATOM 2348 O O . SER A 1 294 ? 11.276 -16.933 12.986 1.00 91.19 294 SER A O 1
ATOM 2350 N N . ARG A 1 295 ? 11.462 -14.800 12.308 1.00 87.62 295 ARG A N 1
ATOM 2351 C CA . ARG A 1 295 ? 12.936 -14.843 12.199 1.00 87.62 295 ARG A CA 1
ATOM 2352 C C . ARG A 1 295 ? 13.596 -15.328 13.491 1.00 87.62 295 ARG A C 1
ATOM 2354 O O . ARG A 1 295 ? 14.414 -16.237 13.454 1.00 87.62 295 ARG A O 1
ATOM 2361 N N . GLN A 1 296 ? 13.139 -14.820 14.636 1.00 87.19 296 GLN A N 1
ATOM 2362 C CA . GLN A 1 296 ? 13.631 -15.252 15.943 1.00 87.19 296 GLN A CA 1
ATOM 2363 C C . GLN A 1 296 ? 13.353 -16.738 16.213 1.00 87.19 296 GLN A C 1
ATOM 2365 O O . GLN A 1 296 ? 14.212 -17.426 16.762 1.00 87.19 296 GLN A O 1
ATOM 2370 N N . ALA A 1 297 ? 12.170 -17.239 15.841 1.00 90.69 297 ALA A N 1
ATOM 2371 C CA . ALA A 1 297 ? 11.856 -18.654 15.995 1.00 90.69 297 ALA A CA 1
ATOM 2372 C C . ALA A 1 297 ? 12.727 -19.534 15.092 1.00 90.69 297 ALA A C 1
ATOM 2374 O O . ALA A 1 297 ? 13.176 -20.583 15.543 1.00 90.69 297 ALA A O 1
ATOM 2375 N N . LYS A 1 298 ? 13.029 -19.092 13.863 1.00 90.25 298 LYS A N 1
ATOM 2376 C CA . LYS A 1 298 ? 13.973 -19.786 12.976 1.00 90.25 298 LYS A CA 1
ATOM 2377 C C . LYS A 1 298 ? 15.382 -19.827 13.561 1.00 90.25 298 LYS A C 1
ATOM 2379 O O . LYS A 1 298 ? 15.931 -20.908 13.723 1.00 90.25 298 LYS A O 1
ATOM 2384 N N . GLU A 1 299 ? 15.931 -18.666 13.914 1.00 88.62 299 GLU A N 1
ATOM 2385 C CA . GLU A 1 299 ? 17.296 -18.519 14.443 1.00 88.62 299 GLU A CA 1
ATOM 2386 C C . GLU A 1 299 ? 17.513 -19.313 15.734 1.00 88.62 299 GLU A C 1
ATOM 2388 O O . GLU A 1 299 ? 18.593 -19.839 15.979 1.00 88.62 299 GLU A O 1
ATOM 2393 N N . ARG A 1 300 ? 16.485 -19.394 16.585 1.00 88.94 300 ARG A N 1
ATOM 2394 C CA . ARG A 1 300 ? 16.565 -20.063 17.889 1.00 88.94 300 ARG A CA 1
ATOM 2395 C C . ARG A 1 300 ? 15.942 -21.456 17.900 1.00 88.94 300 ARG A C 1
ATOM 2397 O O . ARG A 1 300 ? 15.779 -22.021 18.982 1.00 88.94 300 ARG A O 1
ATOM 2404 N N . HIS A 1 301 ? 15.554 -21.975 16.735 1.00 91.38 301 HIS A N 1
ATOM 2405 C CA . HIS A 1 301 ? 14.867 -23.259 16.574 1.00 91.38 301 HIS A CA 1
ATOM 2406 C C . HIS A 1 301 ? 13.680 -23.437 17.539 1.00 91.38 301 HIS A C 1
ATOM 2408 O O . HIS A 1 301 ? 13.520 -24.465 18.199 1.00 91.38 301 HIS A O 1
ATOM 2414 N N . TRP A 1 302 ? 12.853 -22.401 17.684 1.00 93.25 302 TRP A N 1
ATOM 2415 C CA . TRP A 1 302 ? 11.678 -22.459 18.545 1.00 93.25 302 TRP A CA 1
ATOM 2416 C C . TRP A 1 302 ? 10.557 -23.260 17.892 1.00 93.25 302 TRP A C 1
ATOM 2418 O O . TRP A 1 302 ? 10.178 -23.013 16.751 1.00 93.25 302 TRP A O 1
ATOM 2428 N N . GLY A 1 303 ? 9.976 -24.178 18.665 1.00 92.56 303 GLY A N 1
ATOM 2429 C CA . GLY A 1 303 ? 8.703 -24.799 18.319 1.00 92.56 303 GLY A CA 1
ATOM 2430 C C . GLY A 1 303 ? 7.526 -23.832 18.478 1.00 92.56 303 GLY A C 1
ATOM 2431 O O . GLY A 1 303 ? 7.638 -22.775 19.107 1.00 92.56 303 GLY A O 1
ATOM 2432 N N . PHE A 1 304 ? 6.370 -24.249 17.964 1.00 92.88 304 PHE A N 1
ATOM 2433 C CA . PHE A 1 304 ? 5.145 -23.449 17.900 1.00 92.88 304 PHE A CA 1
ATOM 2434 C C . PHE A 1 304 ? 4.776 -22.767 19.228 1.00 92.88 304 PHE A C 1
ATOM 2436 O O . PHE A 1 304 ? 4.602 -21.554 19.271 1.00 92.88 304 PHE A O 1
ATOM 2443 N N . VAL A 1 305 ? 4.713 -23.508 20.338 1.00 93.88 305 VAL A N 1
ATOM 2444 C CA . VAL A 1 305 ? 4.308 -22.941 21.641 1.00 93.88 305 VAL A CA 1
ATOM 2445 C C . VAL A 1 305 ? 5.268 -21.838 22.095 1.00 93.88 305 VAL A C 1
ATOM 2447 O O . VAL A 1 305 ? 4.844 -20.775 22.546 1.00 93.88 305 VAL A O 1
ATOM 2450 N N . ARG A 1 306 ? 6.578 -22.057 21.941 1.00 92.69 306 ARG A N 1
ATOM 2451 C CA . ARG A 1 306 ? 7.600 -21.104 22.389 1.00 92.69 306 ARG A CA 1
ATOM 2452 C C . ARG A 1 306 ? 7.610 -19.838 21.537 1.00 92.69 306 ARG A C 1
ATOM 2454 O O . ARG A 1 306 ? 7.816 -18.755 22.076 1.00 92.69 306 ARG A O 1
ATOM 2461 N N . GLU A 1 307 ? 7.344 -19.956 20.242 1.00 94.12 307 GLU A N 1
ATOM 2462 C CA . GLU A 1 307 ? 7.197 -18.797 19.363 1.00 94.12 307 GLU A CA 1
ATOM 2463 C C . GLU A 1 307 ? 6.077 -17.852 19.829 1.00 94.12 307 GLU A C 1
ATOM 2465 O O . GLU A 1 307 ? 6.285 -16.643 19.864 1.00 94.12 307 GLU A O 1
ATOM 2470 N N . HIS A 1 308 ? 4.923 -18.382 20.239 1.00 94.44 308 HIS A N 1
ATOM 2471 C CA . HIS A 1 308 ? 3.729 -17.571 20.527 1.00 94.44 308 HIS A CA 1
ATOM 2472 C C . HIS A 1 308 ? 3.618 -17.124 21.981 1.00 94.44 308 HIS A C 1
ATOM 2474 O O . HIS A 1 308 ? 3.006 -16.092 22.260 1.00 94.44 308 HIS A O 1
ATOM 2480 N N . CYS A 1 309 ? 4.200 -17.889 22.902 1.00 93.31 309 CYS A N 1
ATOM 2481 C CA . CYS A 1 309 ? 4.061 -17.652 24.335 1.00 93.31 309 CYS A CA 1
ATOM 2482 C C . CYS A 1 309 ? 5.345 -17.119 24.983 1.00 93.31 309 CYS A C 1
ATOM 2484 O O . CYS A 1 309 ? 5.346 -16.838 26.181 1.00 93.31 309 CYS A O 1
ATOM 2486 N N . SER A 1 310 ? 6.453 -16.974 24.242 1.00 91.56 310 SER A N 1
ATOM 2487 C CA . SER A 1 310 ? 7.663 -16.406 24.841 1.00 91.56 310 SER A CA 1
ATOM 2488 C C . SER A 1 310 ? 7.458 -14.928 25.211 1.00 91.56 310 SER A C 1
ATOM 2490 O O . SER A 1 310 ? 6.928 -14.151 24.408 1.00 91.56 310 SER A O 1
ATOM 2492 N N . PRO A 1 311 ? 7.958 -14.484 26.381 1.00 92.19 311 PRO A N 1
ATOM 2493 C CA . PRO A 1 311 ? 7.915 -13.071 26.759 1.00 92.19 311 PRO A CA 1
ATOM 2494 C C . PRO A 1 311 ? 8.578 -12.156 25.721 1.00 92.19 311 PRO A C 1
ATOM 2496 O O . PRO A 1 311 ? 8.137 -11.032 25.501 1.00 92.19 311 PRO A O 1
ATOM 2499 N N . ALA A 1 312 ? 9.623 -12.649 25.047 1.00 88.38 312 ALA A N 1
ATOM 2500 C CA . ALA A 1 312 ? 10.306 -11.920 23.986 1.00 88.38 312 ALA A CA 1
ATOM 2501 C C . ALA A 1 312 ? 9.398 -11.669 22.771 1.00 88.38 312 ALA A C 1
ATOM 2503 O O . ALA A 1 312 ? 9.363 -10.544 22.275 1.00 88.38 312 ALA A O 1
ATOM 2504 N N . ALA A 1 313 ? 8.634 -12.672 22.328 1.00 87.62 313 ALA A N 1
ATOM 2505 C CA . ALA A 1 313 ? 7.713 -12.535 21.203 1.00 87.62 313 ALA A CA 1
ATOM 2506 C C . ALA A 1 313 ? 6.531 -11.604 21.516 1.00 87.62 313 ALA A C 1
ATOM 2508 O O . ALA A 1 313 ? 6.141 -10.782 20.681 1.00 87.62 313 ALA A O 1
ATOM 2509 N N . LEU A 1 314 ? 5.998 -11.677 22.739 1.00 90.75 314 LEU A N 1
ATOM 2510 C CA . LEU A 1 314 ? 4.942 -10.775 23.205 1.00 90.75 314 LEU A CA 1
ATOM 2511 C C . LEU A 1 314 ? 5.445 -9.331 23.299 1.00 90.75 314 LEU A C 1
ATOM 2513 O O . LEU A 1 314 ? 4.797 -8.417 22.788 1.00 90.75 314 LEU A O 1
ATOM 2517 N N . LYS A 1 315 ? 6.644 -9.124 23.862 1.00 92.56 315 LYS A N 1
ATOM 2518 C CA . LYS A 1 315 ? 7.296 -7.809 23.898 1.00 92.56 315 LYS A CA 1
ATOM 2519 C C . LYS A 1 315 ? 7.528 -7.265 22.489 1.00 92.56 315 LYS A C 1
ATOM 2521 O O . LYS A 1 315 ? 7.203 -6.112 22.240 1.00 92.56 315 LYS A O 1
ATOM 2526 N N . ALA A 1 316 ? 8.040 -8.082 21.567 1.00 89.81 316 ALA A N 1
ATOM 2527 C CA . ALA A 1 316 ? 8.254 -7.676 20.179 1.00 89.81 316 ALA A CA 1
ATOM 2528 C C . ALA A 1 316 ? 6.942 -7.251 19.502 1.00 89.81 316 ALA A C 1
ATOM 2530 O O . ALA A 1 316 ? 6.906 -6.221 18.833 1.00 89.81 316 ALA A O 1
ATOM 2531 N N . SER A 1 317 ? 5.857 -7.992 19.738 1.00 93.50 317 SER A N 1
ATOM 2532 C CA . SER A 1 317 ? 4.526 -7.669 19.217 1.00 93.50 317 SER A CA 1
ATOM 2533 C C . SER A 1 317 ? 3.995 -6.347 19.779 1.00 93.50 317 SER A C 1
ATOM 2535 O O . SER A 1 317 ? 3.552 -5.489 19.018 1.00 93.50 317 SER A O 1
ATOM 2537 N N . ALA A 1 318 ? 4.105 -6.132 21.093 1.00 94.50 318 ALA A N 1
ATOM 2538 C CA . ALA A 1 318 ? 3.693 -4.884 21.735 1.00 94.50 318 ALA A CA 1
ATOM 2539 C C . ALA A 1 318 ? 4.533 -3.685 21.264 1.00 94.50 318 ALA A C 1
ATOM 2541 O O . ALA A 1 318 ? 3.981 -2.650 20.895 1.00 94.50 318 ALA A O 1
ATOM 2542 N N . SER A 1 319 ? 5.861 -3.827 21.208 1.00 92.94 319 SER A N 1
ATOM 2543 C CA . SER A 1 319 ? 6.757 -2.790 20.684 1.00 92.94 319 SER A CA 1
ATOM 2544 C C . SER A 1 319 ? 6.443 -2.453 19.229 1.00 92.94 319 SER A C 1
ATOM 2546 O O . SER A 1 319 ? 6.473 -1.283 18.859 1.00 92.94 319 SER A O 1
ATOM 2548 N N . TYR A 1 320 ? 6.095 -3.454 18.418 1.00 92.00 320 TYR A N 1
ATOM 2549 C CA . TYR A 1 320 ? 5.685 -3.239 17.037 1.00 92.00 320 TYR A CA 1
ATOM 2550 C C . TYR A 1 320 ? 4.374 -2.454 16.942 1.00 92.00 320 TYR A C 1
ATOM 2552 O O . TYR A 1 320 ? 4.290 -1.517 16.157 1.00 92.00 320 TYR A O 1
ATOM 2560 N N . VAL A 1 321 ? 3.370 -2.761 17.769 1.00 94.38 321 VAL A N 1
ATOM 2561 C CA . VAL A 1 321 ? 2.138 -1.954 17.838 1.00 94.38 321 VAL A CA 1
ATOM 2562 C C . VAL A 1 321 ? 2.455 -0.505 18.199 1.00 94.38 321 VAL A C 1
ATOM 2564 O O . VAL A 1 321 ? 2.052 0.403 17.473 1.00 94.38 321 VAL A O 1
ATOM 2567 N N . VAL A 1 322 ? 3.213 -0.286 19.279 1.00 94.44 322 VAL A N 1
ATOM 2568 C CA . VAL A 1 322 ? 3.579 1.061 19.749 1.00 94.44 322 VAL A CA 1
ATOM 2569 C C . VAL A 1 322 ? 4.311 1.840 18.659 1.00 94.44 322 VAL A C 1
ATOM 2571 O O . VAL A 1 322 ? 3.976 2.999 18.432 1.00 94.44 322 VAL A O 1
ATOM 2574 N N . ALA A 1 323 ? 5.243 1.195 17.946 1.00 90.56 323 ALA A N 1
ATOM 2575 C CA . ALA A 1 323 ? 5.970 1.780 16.821 1.00 90.56 323 ALA A CA 1
ATOM 2576 C C . ALA A 1 323 ? 5.019 2.409 15.788 1.00 90.56 323 ALA A C 1
ATOM 2578 O O . ALA A 1 323 ? 5.234 3.548 15.377 1.00 90.56 323 ALA A O 1
ATOM 2579 N N . GLY A 1 324 ? 3.916 1.725 15.464 1.00 90.25 324 GLY A N 1
ATOM 2580 C CA . GLY A 1 324 ? 2.890 2.250 14.566 1.00 90.25 324 GLY A CA 1
ATOM 2581 C C . GLY A 1 324 ? 2.281 3.552 15.087 1.00 90.25 324 GLY A C 1
ATOM 2582 O O . GLY A 1 324 ? 2.280 4.558 14.384 1.00 90.25 324 GLY A O 1
ATOM 2583 N N . PHE A 1 325 ? 1.843 3.581 16.348 1.00 93.56 325 PHE A N 1
ATOM 2584 C CA . PHE A 1 325 ? 1.246 4.777 16.962 1.00 93.56 325 PHE A CA 1
ATOM 2585 C C . PHE A 1 325 ? 2.208 5.965 17.072 1.00 93.56 325 PHE A C 1
ATOM 2587 O O . PHE A 1 325 ? 1.755 7.108 16.999 1.00 93.56 325 PHE A O 1
ATOM 2594 N N . VAL A 1 326 ? 3.513 5.725 17.217 1.00 90.56 326 VAL A N 1
ATOM 2595 C CA . VAL A 1 326 ? 4.526 6.793 17.303 1.00 90.56 326 VAL A CA 1
ATOM 2596 C C . VAL A 1 326 ? 5.125 7.183 15.949 1.00 90.56 326 VAL A C 1
ATOM 2598 O O . VAL A 1 326 ? 6.040 7.997 15.898 1.00 90.56 326 VAL A O 1
ATOM 2601 N N . GLY A 1 327 ? 4.615 6.631 14.845 1.00 81.00 327 GLY A N 1
ATOM 2602 C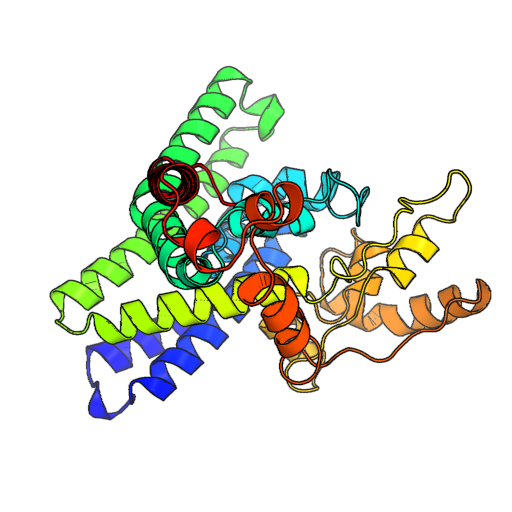 CA . GLY A 1 327 ? 5.016 7.031 13.493 1.00 81.00 327 GLY A CA 1
ATOM 2603 C C . GLY A 1 327 ? 6.216 6.285 12.929 1.00 81.00 327 GLY A C 1
ATOM 2604 O O . GLY A 1 327 ? 6.689 6.611 11.844 1.00 81.00 327 GLY A O 1
ATOM 2605 N N . ILE A 1 328 ? 6.708 5.253 13.606 1.00 79.94 328 ILE A N 1
ATOM 2606 C CA . ILE A 1 328 ? 7.687 4.348 13.012 1.00 79.94 328 ILE A CA 1
ATOM 2607 C C . ILE A 1 328 ? 6.909 3.403 12.092 1.00 79.94 328 ILE A C 1
ATOM 2609 O O . ILE A 1 328 ? 6.128 2.574 12.557 1.00 79.94 328 ILE A O 1
ATOM 2613 N N . GLY A 1 329 ? 7.097 3.571 10.782 1.00 65.50 329 GLY A N 1
ATOM 2614 C CA . GLY A 1 329 ? 6.482 2.724 9.766 1.00 65.50 329 GLY A CA 1
ATOM 2615 C C . GLY A 1 329 ? 6.993 1.281 9.819 1.00 65.50 329 GLY A C 1
ATOM 2616 O O . GLY A 1 329 ? 7.902 0.935 10.571 1.00 65.50 329 GLY A O 1
ATOM 2617 N N . SER A 1 330 ? 6.412 0.419 8.984 1.00 54.47 330 SER A N 1
ATOM 2618 C CA . SER A 1 330 ? 6.924 -0.945 8.774 1.00 54.47 330 SER A CA 1
ATOM 2619 C C . SER A 1 330 ? 8.093 -1.000 7.784 1.00 54.47 330 SER A C 1
ATOM 2621 O O . SER A 1 330 ? 8.570 -2.093 7.497 1.00 54.47 330 SER A O 1
ATOM 2623 N N . VAL A 1 331 ? 8.464 0.162 7.241 1.00 47.09 331 VAL A N 1
ATOM 2624 C CA . VAL A 1 331 ? 9.513 0.414 6.256 1.00 47.09 331 VAL A CA 1
ATOM 2625 C C . VAL A 1 331 ? 10.641 1.152 6.950 1.00 47.09 331 VAL A C 1
ATOM 2627 O O . VAL A 1 331 ? 10.317 2.128 7.669 1.00 47.09 331 VAL A O 1
#

pLDDT: mean 84.83, std 12.72, range [39.56, 97.69]

Nearest PDB structures (foldseek):
  5jdn-assembly1_A  TM=1.687E-01  e=3.884E+00  Methanocaldococcus jannaschii DSM 2661

Foldseek 3Di:
DQLVVLLVCCLPPVVVAPLVNSLVSLLQVLLLLLLQLLLLLLDDLDDLSLLSVLSVCSLLLDPSLPCNCLVVPQQLQQPLDPSHPLLLLLQLLLQAFLVCSLVLVLLLSVLLLVAQLVLSLVVVVVVCVVVDVCVVQNDPVRVVSNSVSSVVVSCVLVVSCVSCVVSVNNVSNSSSSSSSNVLLSLLSPLQFDNVPPPVDDDDPPDDSLLVLQVGTAAADAPPDLVSRSSNSSLSRLVSLCSNPVNPSDSVSSVVCVVVVCVVCVVVVRHRDDHDYSVPGRVVVCCCPSNVDGRPVCVVVVNDNCCSNPPPVSVVSSVVSSVCSNNNNRSD

Sequence (331 aa):
MGYFAVQGVRLVEPSWMPLWAFVIAMVLLRSSLAGFGHYALHRAQRGLNRVFNNAFDLNYVALSLVTADGHTLLHHPYTQSEVDIKKNVFTMMMRLPWLYRVPVHTIHKFGHMLSGMAIRIVDVFRITRKVGVEESYGSWRAALPHFLGSAGVRLLLVSELVVFAIAGDFWPWALQFVATLWVSTFLVVASHEFEDDTQGGAVNGEDWGVDQLEHANDLTVIGNRYVDCFLSAGLSSHRVHHVLPFQRSGFANIVTEDVLREEAAKFGVEWLPAKGFITDRLPRLCRKYLLTPSRQAKERHWGFVREHCSPAALKASASYVVAGFVGIGSV

Mean predicted aligned error: 6.43 Å